Protein 8WAE (pdb70)

Radius of gyration: 24.34 Å; Cα contacts (8 Å, |Δi|>4): 599; chains: 2; bounding box: 28×46×75 Å

Structure (mmCIF, N/CA/C/O backbone):
data_8WAE
#
_entry.id   8WAE
#
_cell.length_a   25.079
_cell.length_b   49.421
_cell.length_c   160.895
_cell.angle_alpha   90.00
_cell.angle_beta   90.00
_cell.angle_gamma   90.00
#
_symmetry.space_group_name_H-M   'P 21 21 21'
#
loop_
_entity.id
_entity.type
_entity.pdbx_description
1 polymer Beta-agarase
2 water water
#
loop_
_atom_site.group_PDB
_atom_site.id
_atom_site.type_symbol
_atom_site.label_atom_id
_atom_site.label_alt_id
_atom_site.label_comp_id
_atom_site.label_asym_id
_atom_site.label_entity_id
_atom_site.label_seq_id
_atom_site.pdbx_PDB_ins_code
_atom_site.Cartn_x
_atom_site.Cartn_y
_atom_site.Cartn_z
_atom_site.occupancy
_atom_site.B_iso_or_equiv
_atom_site.auth_seq_id
_atom_site.auth_comp_id
_atom_site.auth_asym_id
_atom_site.auth_atom_id
_atom_site.pdbx_PDB_model_num
ATOM 1 N N . ALA A 1 3 ? 1.214 29.994 -15.613 1.00 30.55 3 ALA A N 1
ATOM 2 C CA . ALA A 1 3 ? 0.644 29.672 -14.312 1.00 37.63 3 ALA A CA 1
ATOM 3 C C . ALA A 1 3 ? 1.039 28.257 -13.891 1.00 28.03 3 ALA A C 1
ATOM 4 O O . ALA A 1 3 ? 0.835 27.873 -12.734 1.00 26.97 3 ALA A O 1
ATOM 6 N N . VAL A 1 4 ? 1.617 27.496 -14.826 1.00 28.02 4 VAL A N 1
ATOM 7 C CA . VAL A 1 4 ? 1.994 26.099 -14.607 1.00 21.78 4 VAL A CA 1
ATOM 8 C C . VAL A 1 4 ? 3.515 25.991 -14.640 1.00 13.03 4 VAL A C 1
ATOM 9 O O . VAL A 1 4 ? 4.160 26.490 -15.571 1.00 17.98 4 VAL A O 1
ATOM 13 N N . ILE A 1 5 ? 4.087 25.328 -13.637 1.00 14.46 5 ILE A N 1
ATOM 14 C CA . ILE A 1 5 ? 5.525 25.077 -13.582 1.00 17.38 5 ILE A CA 1
ATOM 15 C C . ILE A 1 5 ? 5.721 23.721 -12.906 1.00 20.94 5 ILE A C 1
ATOM 16 O O . ILE A 1 5 ? 5.010 23.388 -11.955 1.00 18.43 5 ILE A O 1
ATOM 21 N N . GLY A 1 6 ? 6.665 22.925 -13.403 1.00 16.98 6 GLY A N 1
ATOM 22 C CA . GLY A 1 6 ? 6.948 21.653 -12.758 1.00 13.67 6 GLY A CA 1
ATOM 23 C C . GLY A 1 6 ? 6.045 20.527 -13.232 1.00 14.04 6 GLY A C 1
ATOM 24 O O . GLY A 1 6 ? 5.294 20.648 -14.200 1.00 12.50 6 GLY A O 1
ATOM 25 N N . ASN A 1 7 ? 6.120 19.409 -12.513 1.00 9.84 7 ASN A N 1
ATOM 26 C CA . ASN A 1 7 ? 5.488 18.160 -12.916 1.00 6.38 7 ASN A CA 1
ATOM 27 C C . ASN A 1 7 ? 4.238 17.882 -12.093 1.00 14.67 7 ASN A C 1
ATOM 28 O O . ASN A 1 7 ? 4.125 18.283 -10.933 1.00 14.46 7 ASN A O 1
ATOM 33 N N . GLU A 1 8 ? 3.308 17.165 -12.706 1.00 8.36 8 GLU A N 1
ATOM 34 C CA . GLU A 1 8 ? 2.160 16.656 -11.988 1.00 7.87 8 GLU A CA 1
ATOM 35 C C . GLU A 1 8 ? 2.565 15.402 -11.215 1.00 5.40 8 GLU A C 1
ATOM 36 O O . GLU A 1 8 ? 3.573 14.754 -11.523 1.00 5.75 8 GLU A O 1
ATOM 42 N N . SER A 1 9 ? 1.772 15.057 -10.200 1.00 7.22 9 SER A N 1
ATOM 43 C CA . SER A 1 9 ? 2.203 13.997 -9.300 1.00 3.35 9 SER A CA 1
ATOM 44 C C . SER A 1 9 ? 1.012 13.422 -8.547 1.00 7.95 9 SER A C 1
ATOM 45 O O . SER A 1 9 ? -0.055 14.040 -8.469 1.00 5.72 9 SER A O 1
ATOM 48 N N . ILE A 1 10 ? 1.226 12.247 -7.956 1.00 4.74 10 ILE A N 1
ATOM 49 C CA . ILE A 1 10 ? 0.201 11.617 -7.120 1.00 5.38 10 ILE A CA 1
ATOM 50 C C . ILE A 1 10 ? 0.894 10.793 -6.042 1.00 7.62 10 ILE A C 1
ATOM 51 O O . ILE A 1 10 ? 1.927 10.162 -6.292 1.00 7.26 10 ILE A O 1
ATOM 56 N N . THR A 1 11 ? 0.316 10.802 -4.835 1.00 2.72 11 THR A N 1
ATOM 57 C CA . THR A 1 11 ? 0.875 10.100 -3.685 1.00 2.02 11 THR A CA 1
ATOM 58 C C . THR A 1 11 ? -0.233 9.383 -2.924 1.00 3.67 11 THR A C 1
ATOM 59 O O . THR A 1 11 ? -1.270 9.990 -2.634 1.00 2.63 11 THR A O 1
ATOM 63 N N . ILE A 1 12 ? -0.024 8.107 -2.596 1.00 5.72 12 ILE A N 1
ATOM 64 C CA . ILE A 1 12 ? -0.944 7.377 -1.722 1.00 6.00 12 ILE A CA 1
ATOM 65 C C . ILE A 1 12 ? -0.542 7.666 -0.279 1.00 4.71 12 ILE A C 1
ATOM 66 O O . ILE A 1 12 ? 0.534 7.253 0.171 1.00 7.43 12 ILE A O 1
ATOM 71 N N . ASN A 1 13 ? -1.409 8.367 0.454 1.00 4.34 13 ASN A N 1
ATOM 72 C CA . ASN A 1 13 ? -1.165 8.638 1.870 1.00 4.75 13 ASN A CA 1
ATOM 73 C C . ASN A 1 13 ? -1.763 7.578 2.783 1.00 7.84 13 ASN A C 1
ATOM 74 O O . ASN A 1 13 ? -1.235 7.338 3.878 1.00 7.83 13 ASN A O 1
ATOM 79 N N . SER A 1 14 ? -2.860 6.950 2.361 1.00 4.78 14 SER A N 1
ATOM 80 C CA . SER A 1 14 ? -3.531 5.934 3.162 1.00 2.95 14 S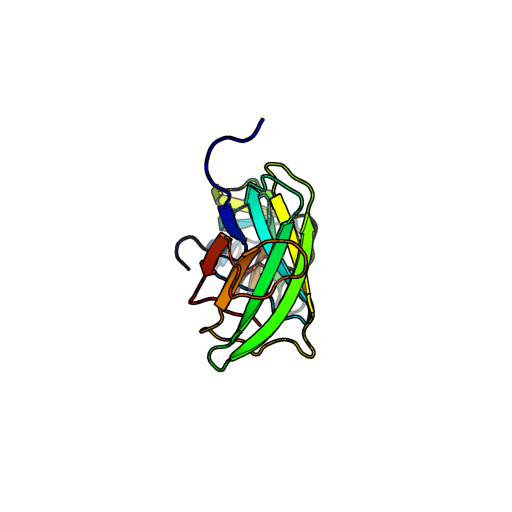ER A CA 1
ATOM 81 C C . SER A 1 14 ? -4.299 5.028 2.219 1.00 4.10 14 SER A C 1
ATOM 82 O O . SER A 1 14 ? -4.840 5.517 1.224 1.00 3.93 14 SER A O 1
ATOM 85 N N . PRO A 1 15 ? -4.360 3.723 2.474 1.00 3.92 15 PRO A N 1
ATOM 86 C CA . PRO A 1 15 ? -3.742 2.988 3.586 1.00 5.44 15 PRO A CA 1
ATOM 87 C C . PRO A 1 15 ? -2.271 2.744 3.373 1.00 7.74 15 PRO A C 1
ATOM 88 O O . PRO A 1 15 ? -1.801 2.588 2.250 1.00 12.24 15 PRO A O 1
ATOM 92 N N A SER A 1 16 ? -1.512 2.682 4.460 0.72 6.81 16 SER A N 1
ATOM 93 N N B SER A 1 16 ? -1.508 2.687 4.462 0.28 6.94 16 SER A N 1
ATOM 94 C CA A SER A 1 16 ? -0.099 2.348 4.366 0.72 7.07 16 SER A CA 1
ATOM 95 C CA B SER A 1 16 ? -0.093 2.349 4.388 0.28 7.21 16 SER A CA 1
ATOM 96 C C A SER A 1 16 ? 0.202 0.914 4.770 0.72 7.87 16 SER A C 1
ATOM 97 C C B SER A 1 16 ? 0.196 0.908 4.772 0.28 7.99 16 SER A C 1
ATOM 98 O O A SER A 1 16 ? 1.157 0.327 4.249 0.72 9.71 16 SER A O 1
ATOM 99 O O B SER A 1 16 ? 1.143 0.318 4.242 0.28 9.80 16 SER A O 1
ATOM 104 N N . THR A 1 17 ? -0.591 0.330 5.676 1.00 10.13 17 THR A N 1
ATOM 105 C CA . THR A 1 17 ? -0.278 -0.985 6.219 1.00 6.87 17 THR A CA 1
ATOM 106 C C . THR A 1 17 ? -1.484 -1.912 6.285 1.00 6.02 17 THR A C 1
ATOM 107 O O . THR A 1 17 ? -1.350 -3.096 5.959 1.00 9.30 17 THR A O 1
ATOM 111 N N . ASN A 1 18 ? -2.643 -1.408 6.726 1.00 8.93 18 ASN A N 1
ATOM 112 C CA . ASN A 1 18 ? -3.815 -2.236 6.991 1.00 9.23 18 ASN A CA 1
ATOM 113 C C . ASN A 1 18 ? -5.051 -1.657 6.313 1.00 17.72 18 ASN A C 1
ATOM 114 O O . ASN A 1 18 ? -5.165 -0.445 6.098 1.00 13.71 18 ASN A O 1
ATOM 119 N N . VAL A 1 19 ? -5.986 -2.547 5.995 1.00 11.67 19 VAL A N 1
ATOM 120 C CA . VAL A 1 19 ? -7.269 -2.211 5.390 1.00 11.36 19 VAL A CA 1
ATOM 121 C C . VAL A 1 19 ? -8.348 -2.930 6.192 1.00 10.67 19 VAL A C 1
ATOM 122 O O . VAL A 1 19 ? -8.231 -4.132 6.441 1.00 13.10 19 VAL A O 1
ATOM 126 N N . GLU A 1 20 ? -9.389 -2.207 6.601 1.00 10.32 20 GLU A N 1
ATOM 127 C CA . GLU A 1 20 ? -10.492 -2.868 7.293 1.00 12.91 20 GLU A CA 1
ATOM 128 C C . GLU A 1 20 ? -11.330 -3.661 6.299 1.00 11.62 20 GLU A C 1
ATOM 129 O O . GLU A 1 20 ? -11.583 -3.218 5.175 1.00 12.75 20 GLU A O 1
ATOM 135 N N A SER A 1 21 ? -11.748 -4.856 6.710 0.53 16.83 21 SER A N 1
ATOM 136 N N B SER A 1 21 ? -11.758 -4.853 6.712 0.47 16.81 21 SER A N 1
ATOM 137 C CA A SER A 1 21 ? -12.530 -5.699 5.818 0.53 13.81 21 SER A CA 1
ATOM 138 C CA B SER A 1 21 ? -12.518 -5.711 5.812 0.47 13.84 21 SER A CA 1
ATOM 139 C C A SER A 1 21 ? -13.921 -5.110 5.642 0.53 11.33 21 SER A C 1
ATOM 140 C C B SER A 1 21 ? -13.917 -5.136 5.630 0.47 11.36 21 SER A C 1
ATOM 141 O O A SER A 1 21 ? -14.679 -4.990 6.612 0.53 22.11 21 SER A O 1
ATOM 142 O O B SER A 1 21 ? -14.683 -5.035 6.595 0.47 22.02 21 SER A O 1
ATOM 147 N N A ASP A 1 22 ? -14.248 -4.740 4.408 0.53 15.40 22 ASP A N 1
ATOM 148 N N B ASP A 1 22 ? -14.242 -4.755 4.398 0.47 15.37 22 ASP A N 1
ATOM 149 C CA A ASP A 1 22 ? -15.552 -4.176 4.084 0.53 13.51 22 ASP A CA 1
ATOM 150 C CA B ASP A 1 22 ? -15.546 -4.186 4.079 0.47 13.58 22 ASP A CA 1
ATOM 151 C C A ASP A 1 22 ? -15.685 -4.135 2.570 0.53 12.30 22 ASP A C 1
ATOM 152 C C B ASP A 1 22 ? -15.684 -4.140 2.565 0.47 12.32 22 ASP A C 1
ATOM 153 O O A ASP A 1 22 ? -14.708 -4.318 1.841 0.53 13.37 22 ASP A O 1
ATOM 154 O O B ASP A 1 22 ? -14.710 -4.321 1.832 0.47 13.36 22 ASP A O 1
ATOM 163 N N . THR A 1 23 ? -16.915 -3.906 2.100 1.00 7.37 23 THR A N 1
ATOM 164 C CA . THR A 1 23 ? -17.153 -3.756 0.672 1.00 7.20 23 THR A CA 1
ATOM 165 C C . THR A 1 23 ? -16.769 -2.373 0.164 1.00 7.61 23 THR A C 1
ATOM 166 O O . THR A 1 23 ? -16.977 -2.096 -1.022 1.00 14.62 23 THR A O 1
ATOM 170 N N . LYS A 1 24 ? -16.275 -1.493 1.039 1.00 7.28 24 LYS A N 1
ATOM 171 C CA . LYS A 1 24 ? -15.779 -0.176 0.648 1.00 7.07 24 LYS A CA 1
ATOM 172 C C . LYS A 1 24 ? -14.372 -0.013 1.203 1.00 6.83 24 LYS A C 1
ATOM 173 O O . LYS A 1 24 ? -14.139 -0.264 2.392 1.00 8.83 24 LYS A O 1
ATOM 179 N N . VAL A 1 25 ? -13.434 0.378 0.338 1.00 5.36 25 VAL A N 1
ATOM 180 C CA . VAL A 1 25 ? -12.041 0.612 0.711 1.00 2.58 25 VAL A CA 1
ATOM 181 C C . VAL A 1 25 ? -11.697 2.052 0.344 1.00 2.53 25 VAL A C 1
ATOM 182 O O . VAL A 1 25 ? -11.749 2.419 -0.836 1.00 5.95 25 VAL A O 1
ATOM 186 N N . ASN A 1 26 ? -11.354 2.860 1.344 1.00 4.43 26 ASN A N 1
ATOM 187 C CA . ASN A 1 26 ? -11.025 4.258 1.103 1.00 1.47 26 ASN A CA 1
ATOM 188 C C . ASN A 1 26 ? -9.531 4.390 0.871 1.00 3.82 26 ASN A C 1
ATOM 189 O O . ASN A 1 26 ? -8.723 3.765 1.566 1.00 5.58 26 ASN A O 1
ATOM 194 N N . VAL A 1 27 ? -9.178 5.199 -0.121 1.00 4.48 27 VAL A N 1
ATOM 195 C CA . VAL A 1 27 ? -7.793 5.480 -0.469 1.00 5.86 27 VAL A CA 1
ATOM 196 C C . VAL A 1 27 ? -7.631 6.991 -0.479 1.00 5.68 27 VAL A C 1
ATOM 197 O O . VAL A 1 27 ? -8.322 7.688 -1.234 1.00 5.50 27 VAL A O 1
ATOM 201 N N . THR A 1 28 ? -6.706 7.498 0.328 1.00 3.51 28 THR A N 1
ATOM 202 C CA . THR A 1 28 ? -6.454 8.933 0.383 1.00 5.23 28 THR A CA 1
ATOM 203 C C . THR A 1 28 ? -5.265 9.280 -0.507 1.00 6.12 28 THR A C 1
ATOM 204 O O . THR A 1 28 ? -4.174 8.727 -0.334 1.00 5.25 28 THR A O 1
ATOM 208 N N . LEU A 1 29 ? -5.491 10.184 -1.462 1.00 3.66 29 LEU A N 1
ATOM 209 C CA . LEU A 1 29 ? -4.520 10.542 -2.492 1.00 7.23 29 LEU A CA 1
ATOM 210 C C . LEU A 1 29 ? -4.225 12.028 -2.403 1.00 5.50 29 LEU A C 1
ATOM 211 O O . LEU A 1 29 ? -5.151 12.838 -2.342 1.00 6.44 29 LEU A O 1
ATOM 216 N N . ALA A 1 30 ? -2.947 12.395 -2.451 1.00 1.69 30 ALA A N 1
ATOM 217 C CA . ALA A 1 30 ? -2.557 13.789 -2.603 1.00 2.52 30 ALA A CA 1
ATOM 218 C C . ALA A 1 30 ? -1.967 13.962 -3.992 1.00 6.41 30 ALA A C 1
ATOM 219 O O . ALA A 1 30 ? -1.271 13.079 -4.484 1.00 11.76 30 ALA A O 1
ATOM 221 N N . TYR A 1 31 ? -2.274 15.074 -4.648 1.00 4.14 31 TYR A N 1
ATOM 222 C CA . TYR A 1 31 ? -1.865 15.181 -6.034 1.00 2.92 31 TYR A CA 1
ATOM 223 C C . TYR A 1 31 ? -1.570 16.623 -6.385 1.00 3.26 31 TYR A C 1
ATOM 224 O O . TYR A 1 31 ? -2.013 17.554 -5.704 1.00 4.70 31 TYR A O 1
ATOM 233 N N . THR A 1 32 ? -0.839 16.773 -7.493 1.00 2.68 32 THR A N 1
ATOM 234 C CA . THR A 1 32 ? -0.644 18.048 -8.166 1.00 6.17 32 THR A CA 1
ATOM 235 C C . THR A 1 32 ? -1.195 17.884 -9.575 1.00 3.63 32 THR A C 1
ATOM 236 O O . THR A 1 32 ? -0.685 17.058 -10.343 1.00 5.09 32 THR A O 1
ATOM 240 N N . ALA A 1 33 ? -2.265 18.618 -9.891 1.00 5.09 33 ALA A N 1
ATOM 241 C CA . ALA A 1 33 ? -2.896 18.584 -11.206 1.00 7.52 33 ALA A CA 1
ATOM 242 C C . ALA A 1 33 ? -2.731 19.955 -11.836 1.00 7.49 33 ALA A C 1
ATOM 243 O O . ALA A 1 33 ? -3.072 20.959 -11.213 1.00 6.73 33 ALA A O 1
ATOM 245 N N . ASN A 1 34 ? -2.204 19.999 -13.060 1.00 4.97 34 ASN A N 1
ATOM 246 C CA . ASN A 1 34 ? -1.979 21.268 -13.750 1.00 5.83 34 ASN A CA 1
ATOM 247 C C . ASN A 1 34 ? -2.991 21.484 -14.866 1.00 8.51 34 ASN A C 1
ATOM 248 O O . ASN A 1 34 ? -2.742 22.207 -15.835 1.00 8.92 34 ASN A O 1
ATOM 253 N N . ALA A 1 35 ? -4.153 20.888 -14.682 1.00 5.08 35 ALA A N 1
ATOM 254 C CA . ALA A 1 35 ? -5.321 20.953 -15.540 1.00 9.05 35 ALA A CA 1
ATOM 255 C C . ALA A 1 35 ? -6.382 20.175 -14.785 1.00 13.23 35 ALA A C 1
ATOM 256 O O . ALA A 1 35 ? -6.125 19.627 -13.708 1.00 7.56 35 ALA A O 1
ATOM 258 N N . THR A 1 36 ? -7.571 20.114 -15.340 1.00 7.86 36 THR A N 1
ATOM 259 C CA . THR A 1 36 ? -8.500 19.129 -14.822 1.00 8.21 36 THR A CA 1
ATOM 260 C C . THR A 1 36 ? -8.002 17.751 -15.252 1.00 8.33 36 THR A C 1
ATOM 261 O O . THR A 1 36 ? -7.604 17.565 -16.404 1.00 11.50 36 THR A O 1
ATOM 265 N N . ARG A 1 37 ? -7.952 16.798 -14.312 1.00 5.81 37 ARG A N 1
ATOM 266 C CA . ARG A 1 37 ? -7.377 15.474 -14.548 1.00 3.96 37 ARG A CA 1
ATOM 267 C C . ARG A 1 37 ? -8.258 14.418 -13.901 1.00 5.27 37 ARG A C 1
ATOM 268 O O . ARG A 1 37 ? -9.147 14.728 -13.111 1.00 4.53 37 ARG A O 1
ATOM 276 N N . ASP A 1 38 ? -7.988 13.155 -14.233 1.00 5.60 38 ASP A N 1
ATOM 277 C CA . ASP A 1 38 ? -8.552 12.030 -13.495 1.00 7.25 38 ASP A CA 1
ATOM 278 C C . ASP A 1 38 ? -7.520 11.472 -12.528 1.00 6.45 38 ASP A C 1
ATOM 279 O O . ASP A 1 38 ? -6.356 11.289 -12.884 1.00 5.89 38 ASP A O 1
ATOM 284 N N . ILE A 1 39 ? -7.954 11.169 -11.313 1.00 6.18 39 ILE A N 1
ATOM 285 C CA . ILE A 1 39 ? -7.142 10.391 -10.384 1.00 6.02 39 ILE A CA 1
ATOM 286 C C . ILE A 1 39 ? -7.848 9.063 -10.171 1.00 6.12 39 ILE A C 1
ATOM 287 O O . ILE A 1 39 ? -9.078 9.006 -10.123 1.00 5.59 39 ILE A O 1
ATOM 292 N N . VAL A 1 40 ? -7.072 7.987 -10.112 1.00 3.73 40 VAL A N 1
ATOM 293 C CA . VAL A 1 40 ? -7.601 6.630 -10.063 1.00 7.68 40 VAL A CA 1
ATOM 294 C C . VAL A 1 40 ? -6.949 5.920 -8.888 1.00 6.58 40 VAL A C 1
ATOM 295 O O . VAL A 1 40 ? -5.724 5.987 -8.727 1.00 7.04 40 VAL A O 1
ATOM 299 N N . ALA A 1 41 ? -7.755 5.238 -8.075 1.00 4.25 41 ALA A N 1
ATOM 300 C CA . ALA A 1 41 ? -7.261 4.345 -7.030 1.00 5.65 41 ALA A CA 1
ATOM 301 C C . ALA A 1 41 ? -7.786 2.943 -7.317 1.00 6.26 41 ALA A C 1
ATOM 302 O O . ALA A 1 41 ? -8.972 2.774 -7.598 1.00 8.33 41 ALA A O 1
ATOM 304 N N . GLU A 1 42 ? -6.904 1.947 -7.281 1.00 5.63 42 GLU A N 1
ATOM 305 C CA . GLU A 1 42 ? -7.287 0.560 -7.501 1.00 5.69 42 GLU A CA 1
ATOM 306 C C . GLU A 1 42 ? -6.931 -0.257 -6.272 1.00 3.22 42 GLU A C 1
ATOM 307 O O . GLU A 1 42 ? -5.973 0.054 -5.560 1.00 5.33 42 GLU A O 1
ATOM 313 N N . PHE A 1 43 ? -7.694 -1.318 -6.044 1.00 5.34 43 PHE A N 1
ATOM 314 C CA . PHE A 1 43 ? -7.449 -2.246 -4.948 1.00 6.40 43 PHE A CA 1
ATOM 315 C C . PHE A 1 43 ? -7.284 -3.635 -5.541 1.00 7.68 43 PHE A C 1
ATOM 316 O O . PHE A 1 43 ? -8.149 -4.094 -6.297 1.00 7.67 43 PHE A O 1
ATOM 324 N N . TRP A 1 44 ? -6.154 -4.277 -5.226 1.00 5.89 44 TRP A N 1
ATOM 325 C CA . TRP A 1 44 ? -5.788 -5.588 -5.759 1.00 5.27 44 TRP A CA 1
ATOM 326 C C . TRP A 1 44 ? -5.558 -6.575 -4.622 1.00 8.75 44 TRP A C 1
ATOM 327 O O . TRP A 1 44 ? -5.051 -6.211 -3.557 1.00 6.42 44 TRP A O 1
ATOM 338 N N . SER A 1 45 ? -5.884 -7.845 -4.866 1.00 13.69 45 SER A N 1
ATOM 339 C CA . SER A 1 45 ? -5.436 -8.902 -3.975 1.00 7.79 45 SER A CA 1
ATOM 340 C C . SER A 1 45 ? -4.166 -9.526 -4.552 1.00 6.17 45 SER A C 1
ATOM 341 O O . SER A 1 45 ? -3.680 -9.142 -5.618 1.00 11.85 45 SER A O 1
ATOM 344 N N . SER A 1 46 ? -3.645 -10.542 -3.859 1.00 6.79 46 SER A N 1
ATOM 345 C CA . S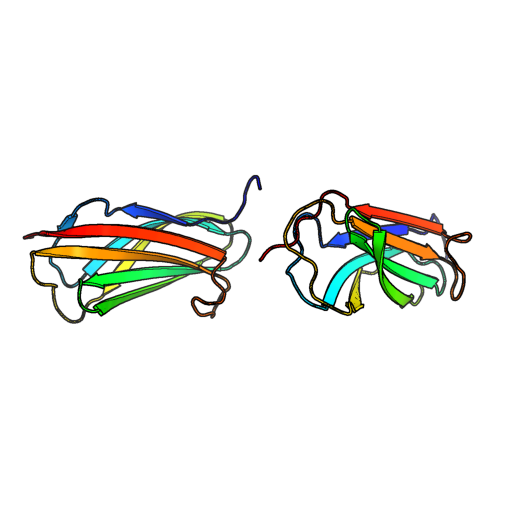ER A 1 46 ? -2.470 -11.233 -4.377 1.00 10.91 46 SER A CA 1
ATOM 346 C C . SER A 1 46 ? -2.755 -11.926 -5.701 1.00 14.73 46 SER A C 1
ATOM 347 O O . SER A 1 46 ? -1.816 -12.314 -6.405 1.00 24.26 46 SER A O 1
ATOM 350 N N . THR A 1 47 ? -4.025 -12.114 -6.040 1.00 11.18 47 THR A N 1
ATOM 351 C CA . THR A 1 47 ? -4.416 -12.831 -7.239 1.00 12.53 47 THR A CA 1
ATOM 352 C C . THR A 1 47 ? -4.966 -11.942 -8.346 1.00 18.49 47 THR A C 1
ATOM 353 O O . THR A 1 47 ? -5.180 -12.436 -9.455 1.00 25.86 47 THR A O 1
ATOM 357 N N . GLY A 1 48 ? -5.193 -10.666 -8.100 1.00 15.02 48 GLY A N 1
ATOM 358 C CA . GLY A 1 48 ? -5.522 -9.771 -9.191 1.00 10.16 48 GLY A CA 1
ATOM 359 C C . GLY A 1 48 ? -6.395 -8.614 -8.744 1.00 7.32 48 GLY A C 1
ATOM 360 O O . GLY A 1 48 ? -6.681 -8.422 -7.567 1.00 9.14 48 GLY A O 1
ATOM 361 N N . TRP A 1 49 ? -6.784 -7.827 -9.739 1.00 9.85 49 TRP A N 1
ATOM 362 C CA . TRP A 1 49 ? -7.551 -6.609 -9.519 1.00 14.88 49 TRP A CA 1
ATOM 363 C C . TRP A 1 49 ? -8.893 -6.943 -8.887 1.00 12.73 49 TRP A C 1
ATOM 364 O O . TRP A 1 49 ? -9.555 -7.911 -9.277 1.00 14.23 49 TRP A O 1
ATOM 375 N N . LEU A 1 50 ? -9.292 -6.143 -7.899 1.00 5.98 50 LEU A N 1
ATOM 376 C CA . LEU A 1 50 ? -10.585 -6.292 -7.243 1.00 6.38 50 LEU A CA 1
ATOM 377 C C . LEU A 1 50 ? -11.548 -5.158 -7.564 1.00 13.60 50 LEU A C 1
ATOM 378 O O . LEU A 1 50 ? -12.748 -5.401 -7.700 1.00 12.90 50 LEU A O 1
ATOM 383 N N . GLY A 1 51 ? -11.062 -3.927 -7.699 1.00 9.78 51 GLY A N 1
ATOM 384 C CA . GLY A 1 51 ? -11.961 -2.800 -7.931 1.00 7.33 51 GLY A CA 1
ATOM 385 C C . GLY A 1 51 ? -11.166 -1.519 -8.038 1.00 7.48 51 GLY A C 1
ATOM 386 O O . GLY A 1 51 ? -9.980 -1.471 -7.704 1.00 8.93 51 GLY A O 1
ATOM 387 N N . GLN A 1 52 ? -11.842 -0.467 -8.506 1.00 7.35 52 GLN A N 1
ATOM 388 C CA . GLN A 1 52 ? -11.189 0.835 -8.574 1.00 8.45 52 GLN A CA 1
ATOM 389 C C . GLN A 1 52 ? -12.242 1.932 -8.546 1.00 10.66 52 GLN A C 1
ATOM 390 O O . GLN A 1 52 ? -13.433 1.691 -8.758 1.00 9.58 52 GLN A O 1
ATOM 396 N N . ALA A 1 53 ? -11.772 3.146 -8.282 1.00 5.43 53 ALA A N 1
ATOM 397 C CA . ALA A 1 53 ? -12.589 4.348 -8.293 1.00 3.49 53 ALA A CA 1
ATOM 398 C C . ALA A 1 53 ? -11.846 5.421 -9.072 1.00 7.51 53 ALA A C 1
ATOM 399 O O . ALA A 1 53 ? -10.612 5.468 -9.073 1.00 8.49 53 ALA A O 1
ATOM 401 N N . VAL A 1 54 ? -12.601 6.299 -9.721 1.00 8.05 54 VAL A N 1
ATOM 402 C CA . VAL A 1 54 ? -12.034 7.394 -10.500 1.00 6.53 54 VAL A CA 1
ATOM 403 C C . VAL A 1 54 ? -12.715 8.680 -10.067 1.00 8.77 54 VAL A C 1
ATOM 404 O O . VAL A 1 54 ? -13.917 8.694 -9.770 1.00 9.72 54 VAL A O 1
ATOM 408 N N . LYS A 1 55 ? -11.943 9.755 -9.992 1.00 5.56 55 LYS A N 1
ATOM 409 C CA . LYS A 1 55 ? -12.503 11.063 -9.675 1.00 4.94 55 LYS A CA 1
ATOM 410 C C . LYS A 1 55 ? -11.876 12.091 -10.599 1.00 14.42 55 LYS A C 1
ATOM 411 O O . LYS A 1 55 ? -10.648 12.175 -10.700 1.00 11.67 55 LYS A O 1
ATOM 417 N N . THR A 1 56 ? -12.714 12.864 -11.279 1.00 7.82 56 THR A N 1
ATOM 418 C CA . THR A 1 56 ? -12.214 14.005 -12.036 1.00 6.62 56 THR A CA 1
ATOM 419 C C . THR A 1 56 ? -11.980 15.176 -11.086 1.00 14.86 56 THR A C 1
ATOM 420 O O . THR A 1 56 ? -12.898 15.598 -10.370 1.00 16.18 56 THR A O 1
ATOM 424 N N . VAL A 1 57 ? -10.755 15.709 -11.080 1.00 7.80 57 VAL A N 1
ATOM 425 C CA . VAL A 1 57 ? -10.359 16.731 -10.120 1.00 9.09 57 VAL A CA 1
ATOM 426 C C . VAL A 1 57 ? -9.985 18.003 -10.867 1.00 11.31 57 VAL A C 1
ATOM 427 O O . VAL A 1 57 ? -9.443 17.959 -11.977 1.00 10.80 57 VAL A O 1
ATOM 431 N N . SER A 1 58 ? -10.283 19.143 -10.251 1.00 10.04 58 SER A N 1
ATOM 432 C CA . SER A 1 58 ? -9.882 20.415 -10.824 1.00 13.49 58 SER A CA 1
ATOM 433 C C . SER A 1 58 ? -8.394 20.634 -10.603 1.00 12.35 58 SER A C 1
ATOM 434 O O . SER A 1 58 ? -7.776 20.025 -9.726 1.00 13.00 58 SER A O 1
ATOM 437 N N . ALA A 1 59 ? -7.819 21.529 -11.408 1.00 10.60 59 ALA A N 1
ATOM 438 C CA . ALA A 1 59 ? -6.408 21.859 -11.261 1.00 7.40 59 ALA A CA 1
ATOM 439 C C . ALA A 1 59 ? -6.117 22.360 -9.855 1.00 11.36 59 ALA A C 1
ATOM 440 O O . ALA A 1 59 ? -6.922 23.076 -9.248 1.00 12.71 59 ALA A O 1
ATOM 442 N N . GLY A 1 60 ? -4.973 21.955 -9.331 1.00 9.05 60 GLY A N 1
ATOM 443 C CA . GLY A 1 60 ? -4.500 22.459 -8.063 1.00 7.52 60 GLY A CA 1
ATOM 444 C C . GLY A 1 60 ? -3.701 21.402 -7.326 1.00 11.15 60 GLY A C 1
ATOM 445 O O . GLY A 1 60 ? -3.415 20.334 -7.855 1.00 10.61 60 GLY A O 1
ATOM 446 N N A ASN A 1 61 ? -3.352 21.741 -6.087 1.00 7.25 61 ASN A N 1
ATOM 447 N N B ASN A 1 61 ? -3.342 21.745 -6.092 0.00 7.68 61 ASN A N 1
ATOM 448 C CA A ASN A 1 61 ? -2.605 20.896 -5.157 1.00 7.51 61 ASN A CA 1
ATOM 449 C CA B ASN A 1 61 ? -2.627 20.866 -5.177 0.00 7.91 61 ASN A CA 1
ATOM 450 C C A ASN A 1 61 ? -3.541 20.564 -4.001 1.00 8.80 61 ASN A C 1
ATOM 451 C C B ASN A 1 61 ? -3.557 20.559 -4.013 0.00 8.92 61 ASN A C 1
ATOM 452 O O A ASN A 1 61 ? -3.985 21.474 -3.300 1.00 11.48 61 ASN A O 1
ATOM 453 O O B ASN A 1 61 ? -4.006 21.478 -3.321 0.00 11.10 61 ASN A O 1
ATOM 462 N N . ARG A 1 62 ? -3.845 19.279 -3.793 1.00 6.55 62 ARG A N 1
ATOM 463 C CA . ARG A 1 62 ? -4.891 18.913 -2.839 1.00 1.35 62 ARG A CA 1
ATOM 464 C C . ARG A 1 62 ? -4.707 17.484 -2.345 1.00 3.55 62 ARG A C 1
ATOM 465 O O . ARG A 1 62 ? -3.933 16.707 -2.899 1.00 4.15 62 ARG A O 1
ATOM 473 N N . THR A 1 63 ? -5.503 17.138 -1.333 1.00 5.05 63 THR A N 1
ATOM 474 C CA . THR A 1 63 ? -5.672 15.767 -0.856 1.00 3.47 63 THR A CA 1
ATOM 475 C C . THR A 1 63 ? -7.144 15.392 -0.942 1.00 6.03 63 THR A C 1
ATOM 476 O O . THR A 1 63 ? -8.006 16.153 -0.502 1.00 6.52 63 THR A O 1
ATOM 480 N N . GLU A 1 64 ? -7.432 14.244 -1.547 1.00 5.77 64 GLU A N 1
ATOM 481 C CA . GLU A 1 64 ? -8.801 13.755 -1.694 1.00 8.69 64 GLU A CA 1
ATOM 482 C C . GLU A 1 64 ? -8.839 12.275 -1.351 1.00 7.59 64 GLU A C 1
ATOM 483 O O . GLU A 1 64 ? -7.821 11.589 -1.404 1.00 6.22 64 GLU A O 1
ATOM 489 N N . THR A 1 65 ? -10.028 11.779 -1.006 1.00 3.96 65 THR A N 1
ATOM 490 C CA . THR A 1 65 ? -10.194 10.374 -0.646 1.00 2.32 65 THR A CA 1
ATOM 491 C C . THR A 1 65 ? -11.232 9.746 -1.559 1.00 8.65 65 THR A C 1
ATOM 492 O O . THR A 1 65 ? -12.324 10.295 -1.724 1.00 6.79 65 THR A O 1
ATOM 496 N N . LEU A 1 66 ? -10.868 8.618 -2.176 1.00 5.71 66 LEU A N 1
ATOM 497 C CA . LEU A 1 66 ? -11.751 7.875 -3.068 1.00 3.35 66 LEU A CA 1
ATOM 498 C C . LEU A 1 66 ? -12.236 6.605 -2.390 1.00 3.18 66 LEU A C 1
ATOM 499 O O . LEU A 1 66 ? -11.474 5.928 -1.699 1.00 4.51 66 LEU A O 1
ATOM 504 N N . THR A 1 67 ? -13.509 6.290 -2.592 1.00 5.62 67 THR A N 1
ATOM 505 C CA . THR A 1 67 ? -14.109 5.086 -2.035 1.00 3.81 67 THR A CA 1
ATOM 506 C C . THR A 1 67 ? -14.226 4.061 -3.155 1.00 8.29 67 THR A C 1
ATOM 507 O O . THR A 1 67 ? -14.920 4.305 -4.154 1.00 7.26 67 THR A O 1
ATOM 511 N N . ILE A 1 68 ? -13.519 2.936 -2.999 1.00 5.52 68 ILE A N 1
ATOM 512 C CA . ILE A 1 68 ? -13.569 1.823 -3.944 1.00 4.46 68 ILE A CA 1
ATOM 513 C C . ILE A 1 68 ? -14.635 0.844 -3.487 1.00 7.11 68 ILE A C 1
ATOM 514 O O . ILE A 1 68 ? -14.596 0.366 -2.350 1.00 6.69 68 ILE A O 1
ATOM 519 N N . ASN A 1 69 ? -15.559 0.514 -4.385 1.00 8.35 69 ASN A N 1
ATOM 520 C CA . ASN A 1 69 ? -16.661 -0.387 -4.079 1.00 6.37 69 ASN A CA 1
ATOM 521 C C . ASN A 1 69 ? -16.352 -1.794 -4.569 1.00 9.00 69 ASN A C 1
ATOM 522 O O . ASN A 1 69 ? -15.991 -1.988 -5.735 1.00 14.26 69 ASN A O 1
ATOM 527 N N . LEU A 1 70 ? -16.496 -2.764 -3.672 1.00 9.74 70 LEU A N 1
ATOM 528 C CA . LEU A 1 70 ? -16.260 -4.170 -3.968 1.00 11.77 70 LEU A CA 1
ATOM 529 C C . LEU A 1 70 ? -17.548 -4.971 -3.821 1.00 13.18 70 LEU A C 1
ATOM 530 O O . LEU A 1 70 ? -18.439 -4.610 -3.050 1.00 11.16 70 LEU A O 1
ATOM 535 N N . ASN A 1 71 ? -17.627 -6.088 -4.549 1.00 13.06 71 ASN A N 1
ATOM 536 C CA . ASN A 1 71 ? -18.798 -6.954 -4.434 1.00 21.76 71 ASN A CA 1
ATOM 537 C C . ASN A 1 71 ? -18.894 -7.588 -3.053 1.00 22.04 71 ASN A C 1
ATOM 538 O O . ASN A 1 71 ? -19.998 -7.786 -2.532 1.00 16.93 71 ASN A O 1
ATOM 543 N N . ASN A 1 72 ? -17.752 -7.944 -2.466 1.00 14.92 72 ASN A N 1
ATOM 544 C CA . ASN A 1 72 ? -17.683 -8.567 -1.152 1.00 15.74 72 ASN A CA 1
ATOM 545 C C . ASN A 1 72 ? -16.457 -8.074 -0.410 1.00 13.23 72 ASN A C 1
ATOM 546 O O . ASN A 1 72 ? -15.463 -7.663 -1.010 1.00 17.54 72 ASN A O 1
ATOM 551 N N . ALA A 1 73 ? -16.532 -8.158 0.908 1.00 9.86 73 ALA A N 1
ATOM 552 C CA . ALA A 1 73 ? -15.376 -7.850 1.734 1.00 11.59 73 ALA A CA 1
ATOM 553 C C . ALA A 1 73 ? -14.238 -8.813 1.409 1.00 15.30 73 ALA A C 1
ATOM 554 O O . ALA A 1 73 ? -14.471 -10.016 1.236 1.00 15.47 73 ALA A O 1
ATOM 556 N N . PRO A 1 74 ? -13.009 -8.320 1.288 1.00 14.56 74 PRO A N 1
ATOM 557 C CA . PRO A 1 74 ? -11.878 -9.209 1.000 1.00 12.30 74 PRO A CA 1
ATOM 558 C C . PRO A 1 74 ? -11.524 -10.077 2.194 1.00 9.28 74 PRO A C 1
ATOM 559 O O . PRO A 1 74 ? -11.649 -9.669 3.352 1.00 13.92 74 PRO A O 1
ATOM 563 N N . ALA A 1 75 ? -11.016 -11.271 1.894 1.00 11.69 75 ALA A N 1
ATOM 564 C CA . ALA A 1 75 ? -10.607 -12.188 2.948 1.00 17.44 75 ALA A CA 1
ATOM 565 C C . ALA A 1 75 ? -9.412 -11.633 3.714 1.00 12.10 75 ALA A C 1
ATOM 566 O O . ALA A 1 75 ? -8.540 -10.963 3.155 1.00 9.99 75 ALA A O 1
ATOM 568 N N . THR A 1 76 ? -9.381 -11.917 5.011 1.00 10.37 76 THR A N 1
ATOM 569 C CA . THR A 1 76 ? -8.284 -11.432 5.837 1.00 12.14 76 THR A CA 1
ATOM 570 C C . THR A 1 76 ? -6.976 -12.064 5.385 1.00 17.62 76 THR A C 1
ATOM 571 O O . THR A 1 76 ? -6.947 -13.216 4.939 1.00 15.27 76 THR A O 1
ATOM 575 N N . GLY A 1 77 ? -5.890 -11.307 5.496 1.00 15.12 77 GLY A N 1
ATOM 576 C CA . GLY A 1 77 ? -4.578 -11.778 5.115 1.00 17.84 77 GLY A CA 1
ATOM 577 C C . GLY A 1 77 ? -3.785 -10.669 4.467 1.00 16.57 77 GLY A C 1
ATOM 578 O O . GLY A 1 77 ? -4.205 -9.514 4.430 1.00 10.90 77 GLY A O 1
ATOM 579 N N A SER A 1 78 ? -2.613 -11.024 3.946 0.55 15.55 78 SER A N 1
ATOM 580 N N B SER A 1 78 ? -2.634 -11.037 3.923 0.45 15.50 78 SER A N 1
ATOM 581 C CA A SER A 1 78 ? -1.697 -10.063 3.350 0.55 13.11 78 SER A CA 1
ATOM 582 C CA B SER A 1 78 ? -1.694 -10.093 3.345 0.45 13.14 78 SER A CA 1
ATOM 583 C C A SER A 1 78 ? -1.742 -10.162 1.830 0.55 11.04 78 SER A C 1
ATOM 584 C C B SER A 1 78 ? -1.749 -10.158 1.823 0.45 11.05 78 SER A C 1
ATOM 585 O O A SER A 1 78 ? -2.617 -10.816 1.250 0.55 15.14 78 SER A O 1
ATOM 586 O O B SER A 1 78 ? -2.636 -10.789 1.235 0.45 15.16 78 SER A O 1
ATOM 591 N N . GLY A 1 79 ? -0.790 -9.495 1.182 1.00 11.08 79 GLY A N 1
ATOM 592 C CA . GLY A 1 79 ? -0.670 -9.543 -0.255 1.00 13.50 79 GLY A CA 1
ATOM 593 C C . GLY A 1 79 ? -1.538 -8.560 -0.999 1.00 7.60 79 GLY A C 1
ATOM 594 O O . GLY A 1 79 ? -1.583 -8.614 -2.231 1.00 8.69 79 GLY A O 1
ATOM 595 N N . TYR A 1 80 ? -2.230 -7.671 -0.296 1.00 8.31 80 TYR A N 1
ATOM 596 C CA . TYR A 1 80 ? -3.103 -6.727 -0.974 1.00 7.17 80 TYR A CA 1
ATOM 597 C C . TYR A 1 80 ? -2.304 -5.513 -1.428 1.00 8.58 80 TYR A C 1
ATOM 598 O O . TYR A 1 80 ? -1.252 -5.190 -0.872 1.00 7.99 80 TYR A O 1
ATOM 607 N N . VAL A 1 81 ? -2.804 -4.853 -2.471 1.00 7.37 81 VAL A N 1
ATOM 608 C CA . VAL A 1 81 ? -2.077 -3.775 -3.132 1.00 6.52 81 VAL A CA 1
ATOM 609 C C . VAL A 1 81 ? -3.054 -2.654 -3.447 1.00 6.96 81 VAL A C 1
ATOM 610 O O . VAL A 1 81 ? -4.162 -2.907 -3.929 1.00 6.88 81 VAL A O 1
ATOM 614 N N . VAL A 1 82 ? -2.643 -1.409 -3.190 1.00 8.74 82 VAL A N 1
ATOM 615 C CA . VAL A 1 82 ? -3.352 -0.238 -3.699 1.00 5.43 82 VAL A CA 1
ATOM 616 C C . VAL A 1 82 ? -2.471 0.398 -4.760 1.00 6.07 82 VAL A C 1
ATOM 617 O O . VAL A 1 82 ? -1.268 0.585 -4.544 1.00 5.56 82 VAL A O 1
ATOM 621 N N . LYS A 1 83 ? -3.057 0.696 -5.912 1.00 6.92 83 LYS A N 1
ATOM 622 C CA . LYS A 1 83 ? -2.367 1.407 -6.975 1.00 4.25 83 LYS A CA 1
ATOM 623 C C . LYS A 1 83 ? -3.093 2.716 -7.256 1.00 8.36 83 LYS A C 1
ATOM 624 O O . LYS A 1 83 ? -4.321 2.798 -7.140 1.00 11.68 83 LYS A O 1
ATOM 630 N N . ALA A 1 84 ? -2.333 3.744 -7.630 1.00 4.57 84 ALA A N 1
ATOM 631 C CA . ALA A 1 84 ? -2.934 5.030 -7.955 1.00 2.37 84 ALA A CA 1
ATOM 632 C C . ALA A 1 84 ? -2.261 5.627 -9.174 1.00 3.80 84 ALA A C 1
ATOM 633 O O . ALA A 1 84 ? -1.088 5.368 -9.445 1.00 6.45 84 ALA A O 1
ATOM 635 N N . SER A 1 85 ? -3.012 6.452 -9.895 1.00 5.82 85 SER A N 1
ATOM 636 C CA . SER A 1 85 ? -2.442 7.147 -11.039 1.00 8.27 85 SER A CA 1
ATOM 637 C C . SER A 1 85 ? -3.188 8.454 -11.240 1.00 9.27 85 SER A C 1
ATOM 638 O O . SER A 1 85 ? -4.322 8.625 -10.784 1.00 7.01 85 SER A O 1
ATOM 641 N N . ILE A 1 86 ? -2.529 9.392 -11.915 1.00 4.82 86 ILE A N 1
ATOM 642 C CA . ILE A 1 86 ? -3.182 10.610 -12.380 1.00 4.74 86 ILE A CA 1
ATOM 643 C C . ILE A 1 86 ? -2.959 10.683 -13.882 1.00 7.03 86 ILE A C 1
ATOM 644 O O . ILE A 1 86 ? -1.886 10.318 -14.376 1.00 5.83 86 ILE A O 1
ATOM 649 N N . ARG A 1 87 ? -3.991 11.081 -14.615 1.00 4.77 87 ARG A N 1
ATOM 650 C CA . ARG A 1 87 ? -3.965 10.933 -16.062 1.00 5.66 87 ARG A CA 1
ATOM 651 C C . ARG A 1 87 ? -4.936 11.939 -16.668 1.00 5.58 87 ARG A C 1
ATOM 652 O O . ARG A 1 87 ? -5.753 12.527 -15.947 1.00 6.21 87 ARG A O 1
ATOM 660 N N . PRO A 1 88 ? -4.836 12.214 -17.971 1.00 4.99 88 PRO A N 1
ATOM 661 C CA . PRO A 1 88 ? -5.793 13.154 -18.569 1.00 6.43 88 PRO A CA 1
ATOM 662 C C . PRO A 1 88 ? -7.195 12.574 -18.473 1.00 8.37 88 PRO A C 1
ATOM 663 O O . PRO A 1 88 ? -7.381 11.357 -18.495 1.00 8.54 88 PRO A O 1
ATOM 667 N N A VAL A 1 89 ? -8.182 13.471 -18.359 0.51 5.68 89 VAL A N 1
ATOM 668 N N B VAL A 1 89 ? -8.182 13.467 -18.363 0.49 5.69 89 VAL A N 1
ATOM 669 C CA A VAL A 1 89 ? -9.560 13.056 -18.123 0.51 6.40 89 VAL A CA 1
ATOM 670 C CA B VAL A 1 89 ? -9.548 13.041 -18.090 0.49 6.43 89 VAL A CA 1
ATOM 671 C C A VAL A 1 89 ? -10.019 12.075 -19.190 0.51 11.39 89 VAL A C 1
ATOM 672 C C B VAL A 1 89 ? -10.042 12.094 -19.176 0.49 11.35 89 VAL A C 1
ATOM 673 O O A VAL A 1 89 ? -9.798 12.276 -20.391 0.51 11.15 89 VAL A O 1
ATOM 674 O O B VAL A 1 89 ? -9.854 12.331 -20.377 0.49 11.04 89 VAL A O 1
ATOM 681 N N . GLY A 1 90 ? -10.667 10.999 -18.746 1.00 7.92 90 GLY A N 1
ATOM 682 C CA . GLY A 1 90 ? -11.271 10.035 -19.645 1.00 12.37 90 GLY A CA 1
ATOM 683 C C . GLY A 1 90 ? -10.344 9.017 -20.282 1.00 13.91 90 GLY A C 1
ATOM 684 O O . GLY A 1 90 ? -10.837 8.132 -20.992 1.00 13.87 90 GLY A O 1
ATOM 685 N N . THR A 1 91 ? -9.030 9.099 -20.057 1.00 11.35 91 THR A N 1
ATOM 686 C CA . THR A 1 91 ? -8.075 8.217 -20.718 1.00 5.25 91 THR A CA 1
ATOM 687 C C . THR A 1 91 ? -7.850 6.949 -19.896 1.00 8.35 91 THR A C 1
ATOM 688 O O . THR A 1 91 ? -8.298 6.828 -18.751 1.00 13.31 91 THR A O 1
ATOM 692 N N . ASN A 1 92 ? -7.156 5.989 -20.497 1.00 8.16 92 ASN A N 1
ATOM 693 C CA . ASN A 1 92 ? -6.838 4.757 -19.795 1.00 12.27 92 ASN A CA 1
ATOM 694 C C . ASN A 1 92 ? -5.385 4.810 -19.325 1.00 13.27 92 ASN A C 1
ATOM 695 O O . ASN A 1 92 ? -4.720 5.846 -19.401 1.00 9.23 92 ASN A O 1
ATOM 700 N N . TRP A 1 93 ? -4.888 3.678 -18.827 1.00 13.19 93 TRP A N 1
ATOM 701 C CA . TRP A 1 93 ? -3.617 3.655 -18.117 1.00 14.08 93 TRP A CA 1
ATOM 702 C C . TRP A 1 93 ? -2.435 4.010 -19.004 1.00 15.08 93 TRP A C 1
ATOM 703 O O . TRP A 1 93 ? -1.396 4.429 -18.481 1.00 9.68 93 TRP A O 1
ATOM 714 N N . THR A 1 94 ? -2.560 3.863 -20.329 1.00 9.67 94 THR A N 1
ATOM 715 C CA . THR A 1 94 ? -1.432 4.174 -21.203 1.00 10.46 94 THR A CA 1
ATOM 716 C C . THR A 1 94 ? -1.115 5.666 -21.250 1.00 13.70 94 THR A C 1
ATOM 717 O O . THR A 1 94 ? -0.067 6.033 -21.788 1.00 11.22 94 THR A O 1
ATOM 721 N N . SER A 1 95 ? -1.994 6.527 -20.721 1.00 9.48 95 SER A N 1
ATOM 722 C CA . SER A 1 95 ? -1.747 7.964 -20.631 1.00 9.81 95 SER A CA 1
ATOM 723 C C . SER A 1 95 ? -1.345 8.418 -19.228 1.00 9.16 95 SER A C 1
ATOM 724 O O . SER A 1 95 ? -1.306 9.624 -18.973 1.00 5.96 95 SER A O 1
ATOM 727 N N . ASN A 1 96 ? -1.059 7.494 -18.314 1.00 8.92 96 ASN A N 1
ATOM 728 C CA . ASN A 1 96 ? -0.691 7.896 -16.957 1.00 6.86 96 ASN A CA 1
ATOM 729 C C . ASN A 1 96 ? 0.404 8.957 -16.958 1.00 10.03 96 ASN A C 1
ATOM 730 O O . ASN A 1 96 ? 1.403 8.844 -17.679 1.00 11.05 96 ASN A O 1
ATOM 735 N N . ILE A 1 97 ? 0.205 9.993 -16.147 1.00 4.78 97 ILE A N 1
ATOM 736 C CA . ILE A 1 97 ? 1.187 11.061 -15.984 1.00 4.49 97 ILE A CA 1
ATOM 737 C C . ILE A 1 97 ? 2.106 10.768 -14.815 1.00 9.71 97 ILE A C 1
ATOM 738 O O . ILE A 1 97 ? 3.302 11.074 -14.852 1.00 10.58 97 ILE A O 1
ATOM 743 N N . ALA A 1 98 ? 1.539 10.185 -13.765 1.00 4.50 98 ALA A N 1
ATOM 744 C CA . ALA A 1 98 ? 2.293 9.772 -12.590 1.00 2.80 98 ALA A CA 1
ATOM 745 C C . ALA A 1 98 ? 1.516 8.649 -11.921 1.00 6.00 98 ALA A C 1
ATOM 746 O O . ALA A 1 98 ? 0.311 8.493 -12.141 1.00 8.29 98 ALA A O 1
ATOM 748 N N . THR A 1 99 ? 2.224 7.854 -11.115 1.00 4.16 99 THR A N 1
ATOM 749 C CA . THR A 1 99 ? 1.636 6.722 -10.414 1.00 3.85 99 THR A CA 1
ATOM 750 C C . THR A 1 99 ? 2.239 6.608 -9.024 1.00 5.51 99 THR A C 1
ATOM 751 O O . THR A 1 99 ? 3.296 7.182 -8.731 1.00 8.27 99 THR A O 1
ATOM 755 N N . ASP A 1 100 ? 1.560 5.827 -8.182 1.00 5.49 100 ASP A N 1
ATOM 756 C CA . ASP A 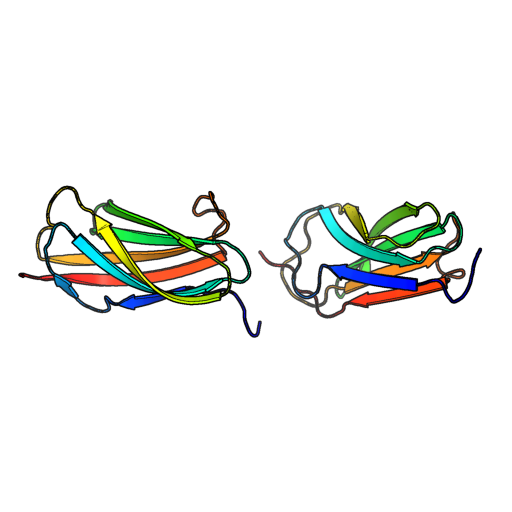1 100 ? 2.092 5.386 -6.895 1.00 3.57 100 ASP A CA 1
ATOM 757 C C . ASP A 1 100 ? 1.501 4.011 -6.589 1.00 4.70 100 ASP A C 1
ATOM 758 O O . ASP A 1 100 ? 0.521 3.577 -7.211 1.00 7.62 100 ASP A O 1
ATOM 763 N N . GLN A 1 101 ? 2.130 3.298 -5.656 1.00 4.31 101 GLN A N 1
ATOM 764 C CA . GLN A 1 101 ? 1.573 2.015 -5.250 1.00 2.88 101 GLN A CA 1
ATOM 765 C C . GLN A 1 101 ? 2.060 1.684 -3.847 1.00 6.95 101 GLN A C 1
ATOM 766 O O . GLN A 1 101 ? 3.072 2.211 -3.380 1.00 6.53 101 GLN A O 1
ATOM 772 N N . VAL A 1 102 ? 1.272 0.860 -3.158 1.00 7.11 102 VAL A N 1
ATOM 773 C CA . VAL A 1 102 ? 1.588 0.377 -1.818 1.00 6.68 102 VAL A CA 1
ATOM 774 C C . VAL A 1 102 ? 1.349 -1.122 -1.829 1.00 8.10 102 VAL A C 1
ATOM 775 O O . VAL A 1 102 ? 0.218 -1.565 -2.066 1.00 6.36 102 VAL A O 1
ATOM 779 N N . ASN A 1 103 ? 2.405 -1.902 -1.589 1.00 8.00 103 ASN A N 1
ATOM 780 C CA . ASN A 1 103 ? 2.293 -3.353 -1.521 1.00 6.27 103 ASN A CA 1
ATOM 781 C C . ASN A 1 103 ? 2.284 -3.837 -0.077 1.00 8.65 103 ASN A C 1
ATOM 782 O O . ASN A 1 103 ? 2.488 -3.071 0.869 1.00 10.66 103 ASN A O 1
ATOM 787 N N . GLY A 1 104 ? 2.046 -5.140 0.073 1.00 9.48 104 GLY A N 1
ATOM 788 C CA . GLY A 1 104 ? 2.095 -5.767 1.380 1.00 13.60 104 GLY A CA 1
ATOM 789 C C . GLY A 1 104 ? 1.009 -5.358 2.344 1.00 14.33 104 GLY A C 1
ATOM 790 O O . GLY A 1 104 ? 1.200 -5.479 3.558 1.00 9.26 104 GLY A O 1
ATOM 791 N N . LEU A 1 105 ? -0.129 -4.874 1.850 1.00 5.73 105 LEU A N 1
ATOM 792 C CA . LEU A 1 105 ? -1.221 -4.495 2.745 1.00 7.94 105 LEU A CA 1
ATOM 793 C C . LEU A 1 105 ? -1.894 -5.721 3.345 1.00 8.58 105 LEU A C 1
ATOM 794 O O . LEU A 1 105 ? -2.049 -6.753 2.687 1.00 9.69 105 LEU A O 1
ATOM 799 N N . ASN A 1 106 ? -2.312 -5.589 4.601 1.00 5.65 106 ASN A N 1
ATOM 800 C CA . ASN A 1 106 ? -3.056 -6.627 5.304 1.00 9.30 106 ASN A CA 1
ATOM 801 C C . ASN A 1 106 ? -4.510 -6.202 5.414 1.00 9.58 106 ASN A C 1
ATOM 802 O O . ASN A 1 106 ? -4.795 -5.049 5.737 1.00 11.97 106 ASN A O 1
ATOM 807 N N . VAL A 1 107 ? -5.427 -7.131 5.181 1.00 12.27 107 VAL A N 1
ATOM 808 C CA . VAL A 1 107 ? -6.836 -6.902 5.476 1.00 10.81 107 VAL A CA 1
ATOM 809 C C . VAL A 1 107 ? -7.112 -7.546 6.825 1.00 10.61 107 VAL A C 1
ATOM 810 O O . VAL A 1 107 ? -6.736 -8.707 7.050 1.00 13.28 107 VAL A O 1
ATOM 814 N N . ILE A 1 108 ? -7.716 -6.787 7.741 1.00 12.87 108 ILE A N 1
ATOM 815 C CA . ILE A 1 108 ? -7.896 -7.235 9.125 1.00 19.46 108 ILE A CA 1
ATOM 816 C C . ILE A 1 108 ? -9.292 -7.826 9.312 1.00 17.96 108 ILE A C 1
ATOM 817 O O . ILE A 1 108 ? -10.227 -7.412 8.615 1.00 24.82 108 ILE A O 1
ATOM 822 N N . PRO A 1 109 ? -9.495 -8.757 10.270 1.00 20.10 109 PRO A N 1
ATOM 823 C CA . PRO A 1 109 ? -10.810 -9.395 10.479 1.00 23.23 109 PRO A CA 1
ATOM 824 C C . PRO A 1 109 ? -11.905 -8.454 10.994 1.00 30.56 109 PRO A C 1
ATOM 825 O O . PRO A 1 109 ? -11.622 -7.398 11.569 1.00 23.29 109 PRO A O 1
ATOM 829 N N . VAL B 1 4 ? 2.709 -4.968 13.945 1.00 57.45 4 VAL B N 1
ATOM 830 C CA . VAL B 1 4 ? 3.461 -3.847 13.398 1.00 50.14 4 VAL B CA 1
ATOM 831 C C . VAL B 1 4 ? 4.280 -3.150 14.493 1.00 50.18 4 VAL B C 1
ATOM 832 O O . VAL B 1 4 ? 3.853 -3.063 15.650 1.00 37.98 4 VAL B O 1
ATOM 836 N N . ILE B 1 5 ? 5.474 -2.683 14.118 1.00 30.59 5 ILE B N 1
ATOM 837 C CA . ILE B 1 5 ? 6.294 -1.889 15.025 1.00 14.91 5 ILE B CA 1
ATOM 838 C C . ILE B 1 5 ? 5.486 -0.669 15.443 1.00 9.23 5 ILE B C 1
ATOM 839 O O . ILE B 1 5 ? 4.877 -0.001 14.602 1.00 20.89 5 ILE B O 1
ATOM 844 N N . GLY B 1 6 ? 5.441 -0.397 16.746 1.00 14.07 6 GLY B N 1
ATOM 845 C CA . GLY B 1 6 ? 4.769 0.786 17.246 1.00 12.57 6 GLY B CA 1
ATOM 846 C C . GLY B 1 6 ? 3.261 0.695 17.334 1.00 14.78 6 GLY B C 1
ATOM 847 O O . GLY B 1 6 ? 2.610 1.719 17.578 1.00 18.57 6 GLY B O 1
ATOM 848 N N A ASN B 1 7 ? 2.687 -0.493 17.156 0.00 14.58 7 ASN B N 1
ATOM 849 N N B ASN B 1 7 ? 2.686 -0.492 17.159 1.00 14.21 7 ASN B N 1
ATOM 850 C CA A ASN B 1 7 ? 1.242 -0.658 17.171 0.00 16.22 7 ASN B CA 1
ATOM 851 C CA B ASN B 1 7 ? 1.238 -0.614 17.165 1.00 16.20 7 ASN B CA 1
ATOM 852 C C A ASN B 1 7 ? 0.666 -0.300 18.541 0.00 14.45 7 ASN B C 1
ATOM 853 C C B ASN B 1 7 ? 0.671 -0.257 18.537 1.00 14.28 7 ASN B C 1
ATOM 854 O O A ASN B 1 7 ? 1.358 -0.319 19.562 0.00 11.23 7 ASN B O 1
ATOM 855 O O B ASN B 1 7 ? 1.369 -0.238 19.555 1.00 10.86 7 ASN B O 1
ATOM 862 N N . GLU B 1 8 ? -0.622 0.040 18.551 1.00 11.77 8 GLU B N 1
ATOM 863 C CA . GLU B 1 8 ? -1.287 0.365 19.800 1.00 10.06 8 GLU B CA 1
ATOM 864 C C . GLU B 1 8 ? -1.464 -0.899 20.637 1.00 10.58 8 GLU B C 1
ATOM 865 O O . GLU B 1 8 ? -1.618 -2.005 20.115 1.00 8.12 8 GLU B O 1
ATOM 871 N N A SER B 1 9 ? -1.431 -0.725 21.954 0.23 5.58 9 SER B N 1
ATOM 872 N N B SER B 1 9 ? -1.437 -0.726 21.953 0.77 5.43 9 SER B N 1
ATOM 873 C CA A SER B 1 9 ? -1.467 -1.858 22.869 0.23 7.22 9 SER B CA 1
ATOM 874 C CA B SER B 1 9 ? -1.530 -1.869 22.850 0.77 7.10 9 SER B CA 1
ATOM 875 C C A SER B 1 9 ? -1.857 -1.359 24.249 0.23 6.11 9 SER B C 1
ATOM 876 C C B SER B 1 9 ? -1.873 -1.363 24.236 0.77 6.06 9 SER B C 1
ATOM 877 O O A SER B 1 9 ? -1.728 -0.171 24.554 0.23 5.90 9 SER B O 1
ATOM 878 O O B SER B 1 9 ? -1.702 -0.181 24.541 0.77 5.80 9 SER B O 1
ATOM 883 N N . ILE B 1 10 ? -2.338 -2.281 25.082 1.00 7.17 10 ILE B N 1
ATOM 884 C CA . ILE B 1 10 ? -2.568 -1.991 26.494 1.00 4.96 10 ILE B CA 1
ATOM 885 C C . ILE B 1 10 ? -2.190 -3.222 27.317 1.00 5.13 10 ILE B C 1
ATOM 886 O O . ILE B 1 10 ? -2.453 -4.364 26.920 1.00 7.03 10 ILE B O 1
ATOM 891 N N . THR B 1 11 ? -1.552 -2.983 28.458 1.00 4.25 11 THR B N 1
ATOM 892 C CA . THR B 1 11 ? -1.078 -4.061 29.320 1.00 5.90 11 THR B CA 1
ATOM 893 C C . THR B 1 11 ? -1.415 -3.741 30.764 1.00 4.88 11 THR B C 1
ATOM 894 O O . THR B 1 11 ? -1.130 -2.641 31.238 1.00 6.16 11 THR B O 1
ATOM 898 N N . ILE B 1 12 ? -2.017 -4.702 31.460 1.00 3.92 12 ILE B N 1
ATOM 899 C CA . ILE B 1 12 ? -2.265 -4.576 32.893 1.00 2.25 12 ILE B CA 1
ATOM 900 C C . ILE B 1 12 ? -0.958 -4.933 33.591 1.00 5.48 12 ILE B C 1
ATOM 901 O O . ILE B 1 12 ? -0.585 -6.107 33.642 1.00 6.00 12 ILE B O 1
ATOM 906 N N . ASN B 1 13 ? -0.225 -3.926 34.086 1.00 6.72 13 ASN B N 1
ATOM 907 C CA . ASN B 1 13 ? 1.008 -4.246 34.793 1.00 5.86 13 ASN B CA 1
ATOM 908 C C . ASN B 1 13 ? 0.726 -4.691 36.213 1.00 8.24 13 ASN B C 1
ATOM 909 O O . ASN B 1 13 ? 1.465 -5.513 36.762 1.00 6.83 13 ASN B O 1
ATOM 914 N N A SER B 1 14 ? -0.337 -4.161 36.821 0.63 4.75 14 SER B N 1
ATOM 915 N N B SER B 1 14 ? -0.334 -4.164 36.820 0.37 4.79 14 SER B N 1
ATOM 916 C CA A SER B 1 14 ? -0.720 -4.467 38.183 0.63 3.62 14 SER B CA 1
ATOM 917 C CA B SER B 1 14 ? -0.713 -4.532 38.161 0.37 3.62 14 SER B CA 1
ATOM 918 C C A SER B 1 14 ? -2.226 -4.284 38.237 0.63 6.83 14 SER B C 1
ATOM 919 C C B SER B 1 14 ? -2.210 -4.289 38.248 0.37 6.80 14 SER B C 1
ATOM 920 O O A SER B 1 14 ? -2.749 -3.382 37.571 0.63 5.78 14 SER B O 1
ATOM 921 O O B SER B 1 14 ? -2.709 -3.344 37.622 0.37 5.79 14 SER B O 1
ATOM 926 N N . PRO B 1 15 ? -2.948 -5.114 38.989 1.00 4.25 15 PRO B N 1
ATOM 927 C CA . PRO B 1 15 ? -2.481 -6.242 39.809 1.00 5.67 15 PRO B CA 1
ATOM 928 C C . PRO B 1 15 ? -2.195 -7.499 38.996 1.00 7.09 15 PRO B C 1
ATOM 929 O O . PRO B 1 15 ? -2.806 -7.723 37.961 1.00 11.37 15 PRO B O 1
ATOM 933 N N . SER B 1 16 ? -1.297 -8.357 39.465 1.00 4.55 16 SER B N 1
ATOM 934 C CA . SER B 1 16 ? -1.092 -9.642 38.818 1.00 4.05 16 SER B CA 1
ATOM 935 C C . SER B 1 16 ? -1.639 -10.804 39.629 1.00 6.66 16 SER B C 1
ATOM 936 O O . SER B 1 16 ? -2.059 -11.800 39.042 1.00 5.91 16 SER B O 1
ATOM 939 N N . THR B 1 17 ? -1.705 -10.676 40.942 1.00 3.62 17 THR B N 1
ATOM 940 C CA . THR B 1 17 ? -2.158 -11.777 41.799 1.00 3.24 17 THR B CA 1
ATOM 941 C C . THR B 1 17 ? -3.199 -11.371 42.843 1.00 5.01 17 THR B C 1
ATOM 942 O O . THR B 1 17 ? -4.173 -12.109 43.041 1.00 5.46 17 THR B O 1
ATOM 946 N N . ASN B 1 18 ? -3.011 -10.237 43.529 1.00 4.64 18 ASN B N 1
ATOM 947 C CA . ASN B 1 18 ? -3.849 -9.879 44.664 1.00 5.47 18 ASN B CA 1
ATOM 948 C C . ASN B 1 18 ? -4.346 -8.448 44.559 1.00 5.32 18 ASN B C 1
ATOM 949 O O . ASN B 1 18 ? -3.670 -7.574 44.018 1.00 8.15 18 ASN B O 1
ATOM 954 N N . VAL B 1 19 ? -5.533 -8.232 45.115 1.00 5.60 19 VAL B N 1
ATOM 955 C CA . VAL B 1 19 ? -6.181 -6.930 45.223 1.00 5.48 19 VAL B CA 1
ATOM 956 C C . VAL B 1 19 ? -6.613 -6.737 46.668 1.00 4.66 19 VAL B C 1
ATOM 957 O O . VAL B 1 19 ? -7.322 -7.582 47.217 1.00 5.27 19 VAL B O 1
ATOM 961 N N . GLU B 1 20 ? -6.195 -5.637 47.292 1.00 9.12 20 GLU B N 1
ATOM 962 C CA . GLU B 1 20 ? -6.641 -5.376 48.659 1.00 9.73 20 GLU B CA 1
ATOM 963 C C . GLU B 1 20 ? -8.118 -5.004 48.688 1.00 10.07 20 GLU B C 1
ATOM 964 O O . GLU B 1 20 ? -8.574 -4.175 47.893 1.00 10.24 20 GLU B O 1
ATOM 970 N N . SER B 1 21 ? -8.864 -5.602 49.619 1.00 7.87 21 SER B N 1
ATOM 971 C CA . SER B 1 21 ? -10.282 -5.283 49.751 1.00 8.48 21 SER B CA 1
ATOM 972 C C . SER B 1 21 ? -10.468 -3.837 50.180 1.00 12.57 21 SER B C 1
ATOM 973 O O . SER B 1 21 ? -10.042 -3.444 51.268 1.00 13.80 21 SER B O 1
ATOM 976 N N . ASP B 1 22 ? -11.138 -3.060 49.337 1.00 7.69 22 ASP B N 1
ATOM 977 C CA . ASP B 1 22 ? -11.298 -1.622 49.533 1.00 9.88 22 ASP B CA 1
ATOM 978 C C . ASP B 1 22 ? -12.354 -1.151 48.549 1.00 6.57 22 ASP B C 1
ATOM 979 O O . ASP B 1 22 ? -12.701 -1.870 47.613 1.00 11.77 22 ASP B O 1
ATOM 984 N N . THR B 1 23 ? -12.859 0.065 48.756 1.00 5.04 23 THR B N 1
ATOM 985 C CA . THR B 1 23 ? -13.789 0.609 47.774 1.00 8.43 23 THR B CA 1
ATOM 986 C C . THR B 1 23 ? -13.066 1.162 46.557 1.00 10.54 23 THR B C 1
ATOM 987 O O . THR B 1 23 ? -13.722 1.635 45.626 1.00 15.48 23 THR B O 1
ATOM 991 N N . LYS B 1 24 ? -11.731 1.111 46.565 1.00 11.04 24 LYS B N 1
ATOM 992 C CA . LYS B 1 24 ? -10.866 1.609 45.506 1.00 15.50 24 LYS B CA 1
ATOM 993 C C . LYS B 1 24 ? -10.085 0.405 45.003 1.00 11.44 24 LYS B C 1
ATOM 994 O O . LYS B 1 24 ? -9.502 -0.321 45.812 1.00 21.79 24 LYS B O 1
ATOM 1000 N N . VAL B 1 25 ? -10.060 0.187 43.690 1.00 9.29 25 VAL B N 1
ATOM 1001 C CA . VAL B 1 25 ? -9.236 -0.865 43.095 1.00 3.97 25 VAL B CA 1
ATOM 1002 C C . VAL B 1 25 ? -8.373 -0.202 42.037 1.00 7.74 25 VAL B C 1
ATOM 1003 O O . VAL B 1 25 ? -8.896 0.298 41.037 1.00 7.06 25 VAL B O 1
ATOM 1007 N N . ASN B 1 26 ? -7.059 -0.186 42.258 1.00 6.00 26 ASN B N 1
ATOM 1008 C CA . ASN B 1 26 ? -6.131 0.494 41.368 1.00 4.08 26 ASN B CA 1
ATOM 1009 C C . ASN B 1 26 ? -5.601 -0.471 40.316 1.00 7.74 26 ASN B C 1
ATOM 1010 O O . ASN B 1 26 ? -5.214 -1.594 40.642 1.00 8.62 26 ASN B O 1
ATOM 1015 N N . VAL B 1 27 ? -5.613 -0.036 39.055 1.00 3.08 27 VAL B N 1
ATOM 1016 C CA . VAL B 1 27 ? -5.147 -0.829 37.920 1.00 2.33 27 VAL B CA 1
ATOM 1017 C C . VAL B 1 27 ? -4.089 -0.028 37.174 1.00 5.27 27 VAL B C 1
ATOM 1018 O O . VAL B 1 27 ? -4.383 1.040 36.628 1.00 3.78 27 VAL B O 1
ATOM 1022 N N . THR B 1 28 ? -2.864 -0.532 37.152 1.00 3.66 28 THR B N 1
ATOM 1023 C CA . THR B 1 28 ? -1.771 0.160 36.473 1.00 4.43 28 THR B CA 1
ATOM 1024 C C . THR B 1 28 ? -1.661 -0.356 35.045 1.00 4.48 28 THR B C 1
ATOM 1025 O O . THR B 1 28 ? -1.469 -1.559 34.829 1.00 6.91 28 THR B O 1
ATOM 102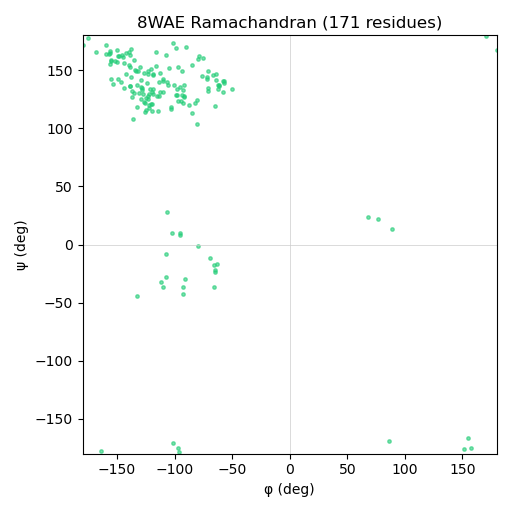9 N N . LEU B 1 29 ? -1.789 0.560 34.081 1.00 3.76 29 LEU B N 1
ATOM 1030 C CA . LEU B 1 29 ? -1.901 0.234 32.661 1.00 4.22 29 LEU B CA 1
ATOM 1031 C C . LEU B 1 29 ? -0.761 0.876 31.887 1.00 3.16 29 LEU B C 1
ATOM 1032 O O . LEU B 1 29 ? -0.647 2.105 31.867 1.00 6.52 29 LEU B O 1
ATOM 1037 N N . ALA B 1 30 ? 0.049 0.057 31.211 1.00 5.52 30 ALA B N 1
ATOM 1038 C CA . ALA B 1 30 ? 0.992 0.566 30.218 1.00 4.86 30 ALA B CA 1
ATOM 1039 C C . ALA B 1 30 ? 0.328 0.506 28.849 1.00 6.66 30 ALA B C 1
ATOM 1040 O O . ALA B 1 30 ? -0.198 -0.539 28.457 1.00 7.94 30 ALA B O 1
ATOM 1042 N N . TYR B 1 31 ? 0.335 1.619 28.120 1.00 5.66 31 TYR B N 1
ATOM 1043 C CA . TYR B 1 31 ? -0.378 1.626 26.855 1.00 4.41 31 TYR B CA 1
ATOM 1044 C C . TYR B 1 31 ? 0.352 2.476 25.833 1.00 7.41 31 TYR B C 1
ATOM 1045 O O . TYR B 1 31 ? 1.206 3.304 26.159 1.00 6.54 31 TYR B O 1
ATOM 1054 N N . THR B 1 32 ? 0.004 2.233 24.582 1.00 5.62 32 THR B N 1
ATOM 1055 C CA . THR B 1 32 ? 0.500 3.018 23.467 1.00 8.12 32 THR B CA 1
ATOM 1056 C C . THR B 1 32 ? -0.697 3.525 22.686 1.00 7.57 32 THR B C 1
ATOM 1057 O O . THR B 1 32 ? -1.519 2.725 22.219 1.00 8.91 32 THR B O 1
ATOM 1061 N N . ALA B 1 33 ? -0.795 4.848 22.555 1.00 6.88 33 ALA B N 1
ATOM 1062 C CA . ALA B 1 33 ? -1.924 5.510 21.913 1.00 11.01 33 ALA B CA 1
ATOM 1063 C C . ALA B 1 33 ? -1.395 6.341 20.754 1.00 13.33 33 ALA B C 1
ATOM 1064 O O . ALA B 1 33 ? -0.572 7.237 20.956 1.00 14.42 33 ALA B O 1
ATOM 1066 N N . ASN B 1 34 ? -1.858 6.038 19.548 1.00 9.91 34 ASN B N 1
ATOM 1067 C CA . ASN B 1 34 ? -1.410 6.742 18.354 1.00 15.86 34 ASN B CA 1
ATOM 1068 C C . ASN B 1 34 ? -2.347 7.886 17.970 1.00 7.68 34 ASN B C 1
ATOM 1069 O O . ASN B 1 34 ? -2.184 8.491 16.910 1.00 10.38 34 ASN B O 1
ATOM 1074 N N . ALA B 1 35 ? -3.312 8.192 18.825 1.00 8.90 35 ALA B N 1
ATOM 1075 C CA . ALA B 1 35 ? -4.196 9.342 18.716 1.00 9.17 35 ALA B CA 1
ATOM 1076 C C . ALA B 1 35 ? -4.830 9.490 20.088 1.00 10.27 35 ALA B C 1
ATOM 1077 O O . ALA B 1 35 ? -4.507 8.735 21.007 1.00 8.96 35 ALA B O 1
ATOM 1079 N N . THR B 1 36 ? -5.733 10.455 20.241 1.00 11.16 36 THR B N 1
ATOM 1080 C CA . THR B 1 36 ? -6.499 10.482 21.479 1.00 5.82 36 THR B CA 1
ATOM 1081 C C . THR B 1 36 ? -7.319 9.197 21.570 1.00 6.54 36 THR B C 1
ATOM 1082 O O . THR B 1 36 ? -7.912 8.757 20.581 1.00 11.18 36 THR B O 1
ATOM 1086 N N . ARG B 1 37 ? -7.306 8.555 22.742 1.00 6.33 37 ARG B N 1
ATOM 1087 C CA . ARG B 1 37 ? -7.985 7.279 22.932 1.00 4.31 37 ARG B CA 1
ATOM 1088 C C . ARG B 1 37 ? -8.687 7.276 24.278 1.00 6.12 37 ARG B C 1
ATOM 1089 O O . ARG B 1 37 ? -8.391 8.094 25.150 1.00 5.28 37 ARG B O 1
ATOM 1097 N N . ASP B 1 38 ? -9.627 6.345 24.442 1.00 6.16 38 ASP B N 1
ATOM 1098 C CA . ASP B 1 38 ? -10.132 6.006 25.766 1.00 5.04 38 ASP B CA 1
ATOM 1099 C C . ASP B 1 38 ? -9.406 4.757 26.243 1.00 5.95 38 ASP B C 1
ATOM 1100 O O . ASP B 1 38 ? -9.277 3.778 25.489 1.00 5.85 38 ASP B O 1
ATOM 1105 N N . ILE B 1 39 ? -8.946 4.775 27.489 1.00 6.68 39 ILE B N 1
ATOM 1106 C CA . ILE B 1 39 ? -8.461 3.563 28.138 1.00 3.69 39 ILE B CA 1
ATOM 1107 C C . ILE B 1 39 ? -9.460 3.193 29.219 1.00 5.60 39 ILE B C 1
ATOM 1108 O O . ILE B 1 39 ? -10.036 4.073 29.869 1.00 5.39 39 ILE B O 1
ATOM 1113 N N . VAL B 1 40 ? -9.681 1.892 29.385 1.00 2.26 40 VAL B N 1
ATOM 1114 C CA . VAL B 1 40 ? -10.732 1.348 30.245 1.00 4.96 40 VAL B CA 1
ATOM 1115 C C . VAL B 1 40 ? -10.119 0.257 31.106 1.00 6.64 40 VAL B C 1
ATOM 1116 O O . VAL B 1 40 ? -9.344 -0.567 30.609 1.00 6.54 40 VAL B O 1
ATOM 1120 N N . ALA B 1 41 ? -10.475 0.243 32.392 1.00 4.60 41 ALA B N 1
ATOM 1121 C CA . ALA B 1 41 ? -10.174 -0.884 33.272 1.00 3.41 41 ALA B CA 1
ATOM 1122 C C . ALA B 1 41 ? -11.458 -1.310 33.967 1.00 5.76 41 ALA B C 1
ATOM 1123 O O . ALA B 1 41 ? -12.205 -0.455 34.448 1.00 6.95 41 ALA B O 1
ATOM 1125 N N . GLU B 1 42 ? -11.716 -2.625 34.016 1.00 4.92 42 GLU B N 1
ATOM 1126 C CA . GLU B 1 42 ? -12.910 -3.177 34.654 1.00 4.58 42 GLU B CA 1
ATOM 1127 C C . GLU B 1 42 ? -12.525 -4.176 35.735 1.00 5.62 42 GLU B C 1
ATOM 1128 O O . GLU B 1 42 ? -11.503 -4.856 35.629 1.00 4.92 42 GLU B O 1
ATOM 1134 N N . PHE B 1 43 ? -13.365 -4.277 36.768 1.00 2.89 43 PHE B N 1
ATOM 1135 C CA . PHE B 1 43 ? -13.145 -5.223 37.860 1.00 2.60 43 PHE B CA 1
ATOM 1136 C C . PHE B 1 43 ? -14.387 -6.089 38.007 1.00 4.16 43 PHE B C 1
ATOM 1137 O O . PHE B 1 43 ? -15.496 -5.564 38.153 1.00 5.16 43 PHE B O 1
ATOM 1145 N N . TRP B 1 44 ? -14.187 -7.408 37.963 1.00 4.31 44 TRP B N 1
ATOM 1146 C CA . TRP B 1 44 ? -15.254 -8.392 37.956 1.00 3.16 44 TRP B CA 1
ATOM 1147 C C . TRP B 1 44 ? -15.036 -9.410 39.058 1.00 5.94 44 TRP B C 1
ATOM 1148 O O . TRP B 1 44 ? -13.899 -9.780 39.359 1.00 4.35 44 TRP B O 1
ATOM 1159 N N . SER B 1 45 ? -16.143 -9.908 39.612 1.00 6.55 45 SER B N 1
ATOM 1160 C CA . SER B 1 45 ? -16.107 -11.131 40.403 1.00 6.53 45 SER B CA 1
ATOM 1161 C C . SER B 1 45 ? -16.457 -12.315 39.510 1.00 6.69 45 SER B C 1
ATOM 1162 O O . SER B 1 45 ? -16.735 -12.167 38.316 1.00 5.52 45 SER B O 1
ATOM 1165 N N A SER B 1 46 ? -16.455 -13.518 40.093 0.61 4.99 46 SER B N 1
ATOM 1166 N N B SER B 1 46 ? -16.454 -13.514 40.106 0.39 5.03 46 SER B N 1
ATOM 1167 C CA A SER B 1 46 ? -16.887 -14.686 39.335 0.61 5.76 46 SER B CA 1
ATOM 1168 C CA B SER B 1 46 ? -16.907 -14.706 39.398 0.39 5.81 46 SER B CA 1
ATOM 1169 C C A SER B 1 46 ? -18.347 -14.596 38.908 0.61 7.95 46 SER B C 1
ATOM 1170 C C B SER B 1 46 ? -18.339 -14.579 38.905 0.39 7.90 46 SER B C 1
ATOM 1171 O O A SER B 1 46 ? -18.765 -15.359 38.028 0.61 7.32 46 SER B O 1
ATOM 1172 O O B SER B 1 46 ? -18.732 -15.307 37.986 0.39 7.34 46 SER B O 1
ATOM 1177 N N . THR B 1 47 ? -19.136 -13.690 39.503 1.00 4.86 47 THR B N 1
ATOM 1178 C CA . THR B 1 47 ? -20.557 -13.615 39.180 1.00 4.75 47 THR B CA 1
ATOM 1179 C C . THR B 1 47 ? -20.962 -12.347 38.444 1.00 11.00 47 THR B C 1
ATOM 1180 O O . THR B 1 47 ? -22.093 -12.282 37.945 1.00 10.09 47 THR B O 1
ATOM 1184 N N . GLY B 1 48 ? -20.104 -11.340 38.360 1.00 7.83 48 GLY B N 1
ATOM 1185 C CA . GLY B 1 48 ? -20.464 -10.212 37.523 1.00 10.38 48 GLY B CA 1
ATOM 1186 C C . GLY B 1 48 ? -19.533 -9.028 37.669 1.00 8.12 48 GLY B C 1
ATOM 1187 O O . GLY B 1 48 ? -18.580 -9.023 38.448 1.00 6.24 48 GLY B O 1
ATOM 1188 N N . TRP B 1 49 ? -19.861 -8.009 36.887 1.00 6.39 49 TRP B N 1
ATOM 1189 C CA . TRP B 1 49 ? -19.178 -6.719 36.922 1.00 6.60 49 TRP B CA 1
ATOM 1190 C C . TRP B 1 49 ? -19.314 -6.071 38.291 1.00 10.34 49 TRP B C 1
ATOM 1191 O O . TRP B 1 49 ? -20.390 -6.080 38.894 1.00 7.67 49 TRP B O 1
ATOM 1202 N N . LEU B 1 50 ? -18.214 -5.501 38.785 1.00 5.62 50 LEU B N 1
ATOM 1203 C CA . LEU B 1 50 ? -18.257 -4.734 40.020 1.00 2.55 50 LEU B CA 1
ATOM 1204 C C . LEU B 1 50 ? -18.008 -3.248 39.806 1.00 7.41 50 LEU B C 1
ATOM 1205 O O . LEU B 1 50 ? -18.573 -2.429 40.532 1.00 9.27 50 LEU B O 1
ATOM 1210 N N . GLY B 1 51 ? -17.189 -2.869 38.832 1.00 5.07 51 GLY B N 1
ATOM 1211 C CA . GLY B 1 51 ? -17.019 -1.453 38.542 1.00 2.23 51 GLY B CA 1
ATOM 1212 C C . GLY B 1 51 ? -16.061 -1.278 37.389 1.00 7.25 51 GLY B C 1
ATOM 1213 O O . GLY B 1 51 ? -15.459 -2.235 36.906 1.00 4.71 51 GLY B O 1
ATOM 1214 N N . GLN B 1 52 ? -15.955 -0.035 36.917 1.00 6.10 52 GLN B N 1
ATOM 1215 C CA . GLN B 1 52 ? -14.952 0.248 35.906 1.00 7.26 52 GLN B CA 1
ATOM 1216 C C . GLN B 1 52 ? -14.475 1.680 36.032 1.00 8.02 52 GLN B C 1
ATOM 1217 O O . GLN B 1 52 ? -15.063 2.504 36.733 1.00 8.31 52 GLN B O 1
ATOM 1223 N N . ALA B 1 53 ? -13.385 1.957 35.326 1.00 3.07 53 ALA B N 1
ATOM 1224 C CA . ALA B 1 53 ? -12.821 3.289 35.230 1.00 5.70 53 ALA B CA 1
ATOM 1225 C C . ALA B 1 53 ? -12.495 3.556 33.773 1.00 7.73 53 ALA B C 1
ATOM 1226 O O . ALA B 1 53 ? -12.167 2.637 33.011 1.00 7.08 53 ALA B O 1
ATOM 1228 N N . VAL B 1 54 ? -12.559 4.824 33.389 1.00 2.52 54 VAL B N 1
ATOM 1229 C CA . VAL B 1 54 ? -12.224 5.200 32.024 1.00 3.44 54 VAL B CA 1
ATOM 1230 C C . VAL B 1 54 ? -11.497 6.532 32.074 1.00 2.73 54 VAL B C 1
ATOM 1231 O O . VAL B 1 54 ? -11.726 7.361 32.965 1.00 4.97 54 VAL B O 1
ATOM 1235 N N . LYS B 1 55 ? -10.569 6.702 31.141 1.00 5.91 55 LYS B N 1
ATOM 1236 C CA . LYS B 1 55 ? -9.896 7.976 30.973 1.00 5.17 55 LYS B CA 1
ATOM 1237 C C . LYS B 1 55 ? -9.641 8.207 29.493 1.00 7.18 55 LYS B C 1
ATOM 1238 O O . LYS B 1 55 ? -9.204 7.300 28.778 1.00 5.71 55 LYS B O 1
ATOM 1244 N N . THR B 1 56 ? -9.928 9.425 29.047 1.00 6.07 56 THR B N 1
ATOM 1245 C CA . THR B 1 56 ? -9.582 9.868 27.705 1.00 8.70 56 THR B CA 1
ATOM 1246 C C . THR B 1 56 ? -8.173 10.438 27.732 1.00 12.49 56 THR B C 1
ATOM 1247 O O . THR B 1 56 ? -7.919 11.422 28.438 1.00 8.58 56 THR B O 1
ATOM 1251 N N . VAL B 1 57 ? -7.270 9.845 26.950 1.00 6.53 57 VAL B N 1
ATOM 1252 C CA . VAL B 1 57 ? -5.848 10.146 27.045 1.00 5.61 57 VAL B CA 1
ATOM 1253 C C . VAL B 1 57 ? -5.330 10.649 25.703 1.00 7.00 57 VAL B C 1
ATOM 1254 O O . VAL B 1 57 ? -5.815 10.259 24.635 1.00 8.21 57 VAL B O 1
ATOM 1258 N N A SER B 1 58 ? -4.321 11.513 25.774 0.58 11.64 58 SER B N 1
ATOM 1259 N N B SER B 1 58 ? -4.335 11.527 25.766 0.42 11.62 58 SER B N 1
ATOM 1260 C CA A SER B 1 58 ? -3.675 12.018 24.572 0.58 14.74 58 SER B CA 1
ATOM 1261 C CA B SER B 1 58 ? -3.711 12.023 24.550 0.42 14.72 58 SER B CA 1
ATOM 1262 C C A SER B 1 58 ? -2.781 10.949 23.957 0.58 12.60 58 SER B C 1
ATOM 1263 C C B SER B 1 58 ? -2.785 10.964 23.958 0.42 12.57 58 SER B C 1
ATOM 1264 O O A SER B 1 58 ? -2.370 9.984 24.612 0.58 8.28 58 SER B O 1
ATOM 1265 O O B SER B 1 58 ? -2.366 10.017 24.632 0.42 8.37 58 SER B O 1
ATOM 1270 N N . ALA B 1 59 ? -2.473 11.134 22.672 1.00 12.21 59 ALA B N 1
ATOM 1271 C CA . ALA B 1 59 ? -1.525 10.248 22.008 1.00 10.59 59 ALA B CA 1
ATOM 1272 C C . ALA B 1 59 ? -0.223 10.186 22.789 1.00 14.35 59 ALA B C 1
ATOM 1273 O O . ALA B 1 59 ? 0.209 11.177 23.383 1.00 13.25 59 ALA B O 1
ATOM 1275 N N . GLY B 1 60 ? 0.378 9.011 22.831 1.00 8.49 60 GLY B N 1
ATOM 1276 C CA . GLY B 1 60 ? 1.676 8.858 23.444 1.00 10.60 60 GLY B CA 1
ATOM 1277 C C . GLY B 1 60 ? 1.891 7.442 23.928 1.00 11.16 60 GLY B C 1
ATOM 1278 O O . GLY B 1 60 ? 1.158 6.522 23.585 1.00 14.85 60 GLY B O 1
ATOM 1279 N N . ASN B 1 61 ? 2.921 7.298 24.743 1.00 11.24 61 ASN B N 1
ATOM 1280 C CA . ASN B 1 61 ? 3.339 6.003 25.259 1.00 15.02 61 ASN B CA 1
ATOM 1281 C C . ASN B 1 61 ? 3.642 6.177 26.739 1.00 14.79 61 ASN B C 1
ATOM 1282 O O . ASN B 1 61 ? 4.642 6.815 27.092 1.00 11.13 61 ASN B O 1
ATOM 1287 N N . ARG B 1 62 ? 2.785 5.642 27.609 1.00 8.89 62 ARG B N 1
ATOM 1288 C CA . ARG B 1 62 ? 2.944 5.941 29.023 1.00 9.71 62 ARG B CA 1
ATOM 1289 C C . ARG B 1 62 ? 2.235 4.879 29.861 1.00 9.01 62 ARG B C 1
ATOM 1290 O O . ARG B 1 62 ? 1.542 3.995 29.346 1.00 8.69 62 ARG B O 1
ATOM 1298 N N . THR B 1 63 ? 2.460 4.960 31.167 1.00 8.91 63 THR B N 1
ATOM 1299 C CA . THR B 1 63 ? 1.818 4.092 32.146 1.00 6.63 63 THR B CA 1
ATOM 1300 C C . THR B 1 63 ? 0.999 4.965 33.081 1.00 9.59 63 THR B C 1
ATOM 1301 O O . THR B 1 63 ? 1.479 6.006 33.543 1.00 11.18 63 THR B O 1
ATOM 1305 N N . GLU B 1 64 ? -0.236 4.553 33.345 1.00 6.52 64 GLU B N 1
ATOM 1306 C CA . GLU B 1 64 ? -1.138 5.352 34.157 1.00 10.95 64 GLU B CA 1
ATOM 1307 C C . GLU B 1 64 ? -1.872 4.412 35.091 1.00 7.75 64 GLU B C 1
ATOM 1308 O O . GLU B 1 64 ? -2.206 3.292 34.705 1.00 8.32 64 GLU B O 1
ATOM 1314 N N . THR B 1 65 ? -2.141 4.856 36.309 1.00 6.36 65 THR B N 1
ATOM 1315 C CA . THR B 1 65 ? -2.945 4.059 37.226 1.00 5.81 65 THR B CA 1
ATOM 1316 C C . THR B 1 65 ? -4.353 4.635 37.286 1.00 3.26 65 THR B C 1
ATOM 1317 O O . THR B 1 65 ? -4.532 5.804 37.647 1.00 6.06 65 THR B O 1
ATOM 1321 N N . LEU B 1 66 ? -5.338 3.827 36.888 1.00 6.53 66 LEU B N 1
ATOM 1322 C CA . LEU B 1 66 ? -6.739 4.183 37.033 1.00 6.01 66 LEU B CA 1
ATOM 1323 C C . LEU B 1 66 ? -7.250 3.610 38.338 1.00 7.11 66 LEU B C 1
ATOM 1324 O O . LEU B 1 66 ? -6.791 2.561 38.792 1.00 5.76 66 LEU B O 1
ATOM 1329 N N . THR B 1 67 ? -8.210 4.297 38.929 1.00 4.95 67 THR B N 1
ATOM 1330 C CA . THR B 1 67 ? -8.831 3.848 40.174 1.00 3.35 67 THR B CA 1
ATOM 1331 C C . THR B 1 67 ? -10.289 3.503 39.911 1.00 6.90 67 THR B C 1
ATOM 1332 O O . THR B 1 67 ? -11.099 4.386 39.594 1.00 5.55 67 THR B O 1
ATOM 1336 N N . ILE B 1 68 ? -10.624 2.225 40.060 1.00 4.06 68 ILE B N 1
ATOM 1337 C CA . ILE B 1 68 ? -12.009 1.788 39.956 1.00 5.98 68 ILE B CA 1
ATOM 1338 C C . ILE B 1 68 ? -12.693 2.025 41.294 1.00 9.63 68 ILE B C 1
ATOM 1339 O O . ILE B 1 68 ? -12.269 1.496 42.327 1.00 8.92 68 ILE B O 1
ATOM 1344 N N . ASN B 1 69 ? -13.763 2.812 41.276 1.00 5.83 69 ASN B N 1
ATOM 1345 C CA . ASN B 1 69 ? -14.516 3.119 42.480 1.00 5.18 69 ASN B CA 1
ATO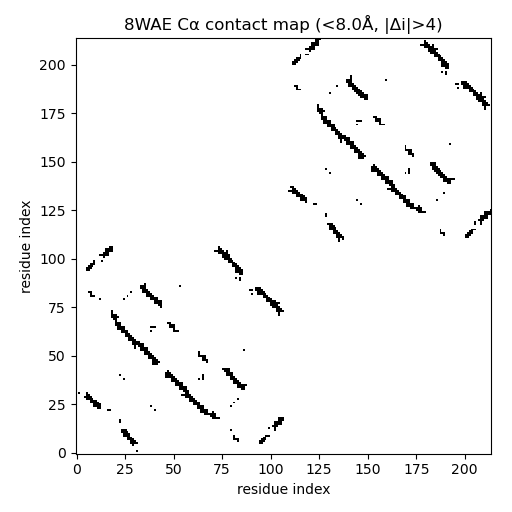M 1346 C C . ASN B 1 69 ? -15.677 2.142 42.596 1.00 12.53 69 ASN B C 1
ATOM 1347 O O . ASN B 1 69 ? -16.477 2.014 41.667 1.00 19.35 69 ASN B O 1
ATOM 1352 N N . LEU B 1 70 ? -15.741 1.429 43.715 1.00 10.54 70 LEU B N 1
ATOM 1353 C CA . LEU B 1 70 ? -16.796 0.461 43.975 1.00 13.09 70 LEU B CA 1
ATOM 1354 C C . LEU B 1 70 ? -17.754 1.015 45.023 1.00 11.83 70 LEU B C 1
ATOM 1355 O O . LEU B 1 70 ? -17.358 1.792 45.894 1.00 14.89 70 LEU B O 1
ATOM 1360 N N A ASN B 1 71 ? -19.023 0.602 44.936 0.55 21.44 71 ASN B N 1
ATOM 1361 N N B ASN B 1 71 ? -19.023 0.604 44.935 0.45 21.43 71 ASN B N 1
ATOM 1362 C CA A ASN B 1 71 ? -19.990 1.024 45.945 0.55 26.40 71 ASN B CA 1
ATOM 1363 C CA B ASN B 1 71 ? -19.993 1.027 45.941 0.45 26.39 71 ASN B CA 1
ATOM 1364 C C A ASN B 1 71 ? -19.707 0.384 47.296 0.55 25.95 71 ASN B C 1
ATOM 1365 C C B ASN B 1 71 ? -19.711 0.391 47.294 0.45 25.87 71 ASN B C 1
ATOM 1366 O O A ASN B 1 71 ? -20.012 0.975 48.338 0.55 25.64 71 ASN B O 1
ATOM 1367 O O B ASN B 1 71 ? -20.024 0.982 48.334 0.45 25.62 71 ASN B O 1
ATOM 1376 N N A ASN B 1 72 ? -19.119 -0.810 47.300 0.55 17.84 72 ASN B N 1
ATOM 1377 N N B ASN B 1 72 ? -19.122 -0.802 47.302 0.45 17.88 72 ASN B N 1
ATOM 1378 C CA A ASN B 1 72 ? -18.780 -1.498 48.536 0.55 11.15 72 ASN B CA 1
ATOM 1379 C CA B ASN B 1 72 ? -18.765 -1.474 48.541 0.45 11.16 72 ASN B CA 1
ATOM 1380 C C A ASN B 1 72 ? -17.492 -2.276 48.315 0.55 10.39 72 ASN B C 1
ATOM 1381 C C B ASN B 1 72 ? -17.485 -2.261 48.314 0.45 10.47 72 ASN B C 1
ATOM 1382 O O A ASN B 1 72 ? -17.171 -2.658 47.188 0.55 12.28 72 ASN B O 1
ATOM 1383 O O B ASN B 1 72 ? -17.164 -2.638 47.185 0.45 12.29 72 ASN B O 1
ATOM 1392 N N . ALA B 1 73 ? -16.754 -2.495 49.395 1.00 7.90 73 ALA B N 1
ATOM 1393 C CA . ALA B 1 73 ? -15.551 -3.305 49.295 1.00 6.78 73 ALA B CA 1
ATOM 1394 C C . ALA B 1 73 ? -15.937 -4.725 48.895 1.00 8.72 73 ALA B C 1
ATOM 1395 O O . ALA B 1 73 ? -16.913 -5.277 49.421 1.00 11.66 73 ALA B O 1
ATOM 1397 N N . PRO B 1 74 ? -15.208 -5.338 47.971 1.00 5.86 74 PRO B N 1
ATOM 1398 C CA . PRO B 1 74 ? -15.541 -6.700 47.538 1.00 6.84 74 PRO B CA 1
ATOM 1399 C C . PRO B 1 74 ? -15.112 -7.716 48.577 1.00 6.84 74 PRO B C 1
ATOM 1400 O O . PRO B 1 74 ? -14.098 -7.550 49.250 1.00 6.41 74 PRO B O 1
ATOM 1404 N N . ALA B 1 75 ? -15.904 -8.783 48.709 1.00 6.86 75 ALA B N 1
ATOM 1405 C CA . ALA B 1 75 ? -15.560 -9.833 49.665 1.00 9.94 75 ALA B CA 1
ATOM 1406 C C . ALA B 1 75 ? -14.184 -10.410 49.361 1.00 6.44 75 ALA B C 1
ATOM 1407 O O . ALA B 1 75 ? -13.824 -10.612 48.200 1.00 6.18 75 ALA B O 1
ATOM 1409 N N . THR B 1 76 ? -13.414 -10.704 50.407 1.00 5.85 76 THR B N 1
ATOM 1410 C CA . THR B 1 76 ? -12.162 -11.409 50.174 1.00 7.58 76 THR B CA 1
ATOM 1411 C C . THR B 1 76 ? -12.473 -12.790 49.613 1.00 7.04 76 THR B C 1
ATOM 1412 O O . THR B 1 76 ? -13.469 -13.415 49.993 1.00 6.00 76 THR B O 1
ATOM 1416 N N . GLY B 1 77 ? -11.654 -13.241 48.673 1.00 4.97 77 GLY B N 1
ATOM 1417 C CA . GLY B 1 77 ? -11.887 -14.525 48.039 1.00 4.02 77 GLY B CA 1
ATOM 1418 C C . GLY B 1 77 ? -11.211 -14.591 46.686 1.00 9.62 77 GLY B C 1
ATOM 1419 O O . GLY B 1 77 ? -10.506 -13.672 46.268 1.00 6.31 77 GLY B O 1
ATOM 1420 N N . SER B 1 78 ? -11.456 -15.702 46.000 1.00 6.29 78 SER B N 1
ATOM 1421 C CA . SER B 1 78 ? -10.757 -16.014 44.766 1.00 2.69 78 SER B CA 1
ATOM 1422 C C . SER B 1 78 ? -11.599 -15.645 43.551 1.00 5.87 78 SER B C 1
ATOM 1423 O O . SER B 1 78 ? -12.798 -15.377 43.649 1.00 6.79 78 SER B O 1
ATOM 1426 N N . GLY B 1 79 ? -10.946 -15.677 42.387 1.00 7.12 79 GLY B N 1
ATOM 1427 C CA . GLY B 1 79 ? -11.644 -15.677 41.118 1.00 6.44 79 GLY B CA 1
ATOM 1428 C C . GLY B 1 79 ? -11.962 -14.327 40.526 1.00 7.52 79 GLY B C 1
ATOM 1429 O O . GLY B 1 79 ? -12.753 -14.262 39.575 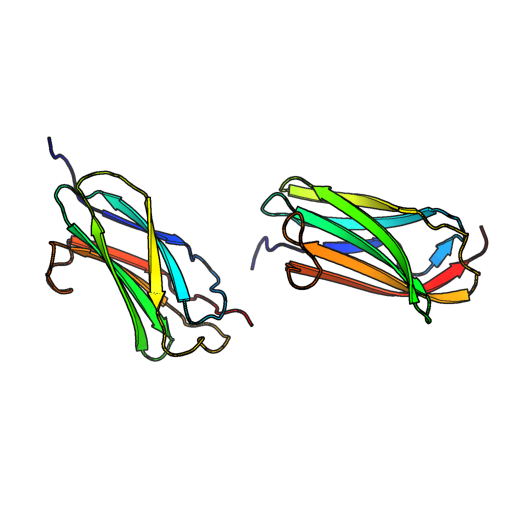1.00 9.49 79 GLY B O 1
ATOM 1430 N N . TYR B 1 80 ? -11.365 -13.255 41.037 1.00 3.97 80 TYR B N 1
ATOM 1431 C CA . TYR B 1 80 ? -11.633 -11.938 40.482 1.00 6.17 80 TYR B CA 1
ATOM 1432 C C . TYR B 1 80 ? -10.855 -11.716 39.189 1.00 8.59 80 TYR B C 1
ATOM 1433 O O . TYR B 1 80 ? -9.875 -12.408 38.883 1.00 6.09 80 TYR B O 1
ATOM 1442 N N . VAL B 1 81 ? -11.307 -10.724 38.423 1.00 2.83 81 VAL B N 1
ATOM 1443 C CA . VAL B 1 81 ? -10.815 -10.487 37.067 1.00 2.84 81 VAL B CA 1
ATOM 1444 C C . VAL B 1 81 ? -10.647 -8.994 36.868 1.00 7.94 81 VAL B C 1
ATOM 1445 O O . VAL B 1 81 ? -11.525 -8.214 37.250 1.00 6.44 81 VAL B O 1
ATOM 1449 N N . VAL B 1 82 ? -9.531 -8.595 36.247 1.00 4.87 82 VAL B N 1
ATOM 1450 C CA . VAL B 1 82 ? -9.360 -7.235 35.744 1.00 4.28 82 VAL B CA 1
ATOM 1451 C C . VAL B 1 82 ? -9.287 -7.307 34.227 1.00 4.10 82 VAL B C 1
ATOM 1452 O O . VAL B 1 82 ? -8.512 -8.097 33.669 1.00 4.57 82 VAL B O 1
ATOM 1456 N N . LYS B 1 83 ? -10.120 -6.510 33.560 1.00 5.54 83 LYS B N 1
ATOM 1457 C CA . LYS B 1 83 ? -10.105 -6.370 32.111 1.00 4.52 83 LYS B CA 1
ATOM 1458 C C . LYS B 1 83 ? -9.641 -4.965 31.764 1.00 4.64 83 LYS B C 1
ATOM 1459 O O . LYS B 1 83 ? -9.922 -4.011 32.492 1.00 7.11 83 LYS B O 1
ATOM 1465 N N . ALA B 1 84 ? -8.944 -4.836 30.638 1.00 3.44 84 ALA B N 1
ATOM 1466 C CA . ALA B 1 84 ? -8.537 -3.515 30.176 1.00 4.00 84 ALA B CA 1
ATOM 1467 C C . ALA B 1 84 ? -8.697 -3.431 28.669 1.00 3.08 84 ALA B C 1
ATOM 1468 O O . ALA B 1 84 ? -8.663 -4.445 27.965 1.00 5.31 84 ALA B O 1
ATOM 1470 N N . SER B 1 85 ? -8.876 -2.211 28.177 1.00 3.18 85 SER B N 1
ATOM 1471 C CA . SER B 1 85 ? -8.970 -2.033 26.738 1.00 5.10 85 SER B CA 1
ATOM 1472 C C . SER B 1 85 ? -8.561 -0.613 26.386 1.00 5.59 85 SER B C 1
ATOM 1473 O O . SER B 1 85 ? -8.599 0.296 27.219 1.00 4.44 85 SER B O 1
ATOM 1476 N N . ILE B 1 86 ? -8.165 -0.442 25.129 1.00 2.92 86 ILE B N 1
ATOM 1477 C CA . ILE B 1 86 ? -7.885 0.876 24.571 1.00 3.50 86 ILE B CA 1
ATOM 1478 C C . ILE B 1 86 ? -8.668 0.965 23.267 1.00 4.37 86 ILE B C 1
ATOM 1479 O O . ILE B 1 86 ? -8.724 -0.000 22.499 1.00 4.11 86 ILE B O 1
ATOM 1484 N N . ARG B 1 87 ? -9.323 2.095 23.042 1.00 4.64 87 ARG B N 1
ATOM 1485 C CA . ARG B 1 87 ? -10.323 2.169 21.984 1.00 2.39 87 ARG B CA 1
ATOM 1486 C C . ARG B 1 87 ? -10.462 3.626 21.576 1.00 6.43 87 ARG B C 1
ATOM 1487 O O . ARG B 1 87 ? -9.964 4.520 22.274 1.00 6.38 87 ARG B O 1
ATOM 1495 N N . PRO B 1 88 ? -11.119 3.904 20.446 1.00 4.65 88 PRO B N 1
ATOM 1496 C CA . PRO B 1 88 ? -11.346 5.303 20.064 1.00 3.91 88 PRO B CA 1
ATOM 1497 C C . PRO B 1 88 ? -12.210 6.022 21.092 1.00 5.86 88 PRO B C 1
ATOM 1498 O O . PRO B 1 88 ? -12.976 5.413 21.836 1.00 5.82 88 PRO B O 1
ATOM 1502 N N A VAL B 1 89 ? -12.072 7.349 21.125 0.55 8.98 89 VAL B N 1
ATOM 1503 N N B VAL B 1 89 ? -12.069 7.351 21.132 0.45 8.95 89 VAL B N 1
ATOM 1504 C CA A VAL B 1 89 ? -12.746 8.128 22.155 0.55 6.68 89 VAL B CA 1
ATOM 1505 C CA B VAL B 1 89 ? -12.747 8.133 22.161 0.45 6.69 89 VAL B CA 1
ATOM 1506 C C A VAL B 1 89 ? -14.257 7.951 22.045 0.55 7.22 89 VAL B C 1
ATOM 1507 C C B VAL B 1 89 ? -14.257 7.970 22.048 0.45 7.21 89 VAL B C 1
ATOM 1508 O O A VAL B 1 89 ? -14.828 7.948 20.946 0.55 7.50 89 VAL B O 1
ATOM 1509 O O B VAL B 1 89 ? -14.830 8.025 20.952 0.45 7.52 89 VAL B O 1
ATOM 1516 N N . GLY B 1 90 ? -14.907 7.752 23.192 1.00 4.42 90 GLY B N 1
ATOM 1517 C CA . GLY B 1 90 ? -16.355 7.708 23.239 1.00 8.30 90 GLY B CA 1
ATOM 1518 C C . GLY B 1 90 ? -16.999 6.461 22.685 1.00 11.31 90 GLY B C 1
ATOM 1519 O O . GLY B 1 90 ? -18.173 6.504 22.312 1.00 9.66 90 GLY B O 1
ATOM 1520 N N . THR B 1 91 ? -16.283 5.337 22.645 1.00 6.17 91 THR B N 1
ATOM 1521 C CA . THR B 1 91 ? -16.800 4.136 22.003 1.00 6.30 91 THR B CA 1
ATOM 1522 C C . THR B 1 91 ? -16.976 3.015 23.020 1.00 5.93 91 THR B C 1
ATOM 1523 O O . THR B 1 91 ? -16.479 3.076 24.148 1.00 6.45 91 THR B O 1
ATOM 1527 N N . ASN B 1 92 ? -17.705 1.986 22.613 1.00 6.40 92 ASN B N 1
ATOM 1528 C CA . ASN B 1 92 ? -17.876 0.814 23.453 1.00 5.83 92 ASN B CA 1
ATOM 1529 C C . ASN B 1 92 ? -16.865 -0.258 23.032 1.00 8.42 92 ASN B C 1
ATOM 1530 O O . ASN B 1 92 ? -16.014 -0.033 22.165 1.00 7.58 92 ASN B O 1
ATOM 1535 N N . TRP B 1 93 ? -16.966 -1.446 23.640 1.00 6.92 93 TRP B N 1
ATOM 1536 C CA . TRP B 1 93 ? -15.963 -2.490 23.453 1.00 6.17 93 TRP B CA 1
ATOM 1537 C C . TRP B 1 93 ? -15.897 -3.005 22.014 1.00 9.77 93 TRP B C 1
ATOM 1538 O O . TRP B 1 93 ? -14.861 -3.543 21.602 1.00 5.78 93 TRP B O 1
ATOM 1549 N N . THR B 1 94 ? -16.974 -2.872 21.238 1.00 6.59 94 THR B N 1
ATOM 1550 C CA . THR B 1 94 ? -16.920 -3.340 19.858 1.00 11.67 94 THR B CA 1
ATOM 1551 C C . THR B 1 94 ? -15.930 -2.536 19.030 1.00 9.37 94 THR B C 1
ATOM 1552 O O . THR B 1 94 ? -15.517 -3.004 17.968 1.00 8.95 94 THR B O 1
ATOM 1556 N N . SER B 1 95 ? -15.527 -1.355 19.496 1.00 6.65 95 SER B N 1
ATOM 1557 C CA . SER B 1 95 ? -14.520 -0.553 18.806 1.00 4.42 95 SER B CA 1
ATOM 1558 C C . SER B 1 95 ? -13.116 -0.760 19.353 1.00 4.97 95 SER B C 1
ATOM 1559 O O . SER B 1 95 ? -12.206 -0.005 18.987 1.00 7.17 95 SER B O 1
ATOM 1562 N N . ASN B 1 96 ? -12.918 -1.757 20.215 1.00 4.85 96 ASN B N 1
ATOM 1563 C CA . ASN B 1 96 ? -11.624 -1.939 20.864 1.00 2.36 96 ASN B CA 1
ATOM 1564 C C . ASN B 1 96 ? -10.512 -2.103 19.834 1.00 9.50 96 ASN B C 1
ATOM 1565 O O . ASN B 1 96 ? -10.671 -2.800 18.829 1.00 9.98 96 ASN 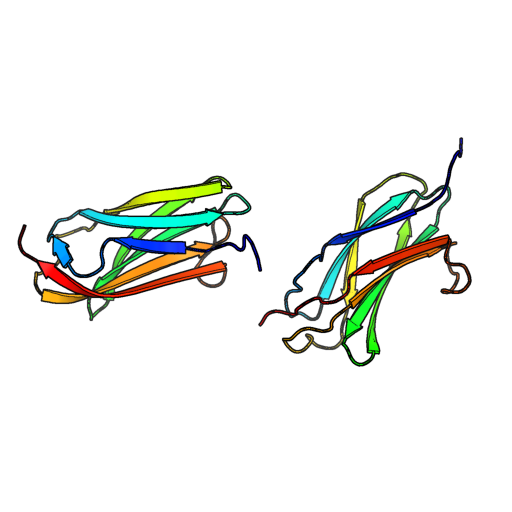B O 1
ATOM 1570 N N . ILE B 1 97 ? -9.377 -1.464 20.108 1.00 5.45 97 ILE B N 1
ATOM 1571 C CA . ILE B 1 97 ? -8.158 -1.659 19.329 1.00 4.14 97 ILE B CA 1
ATOM 1572 C C . ILE B 1 97 ? -7.280 -2.746 19.943 1.00 7.99 97 ILE B C 1
ATOM 1573 O O . ILE B 1 97 ? -6.708 -3.582 19.231 1.00 8.01 97 ILE B O 1
ATOM 1578 N N . ALA B 1 98 ? -7.148 -2.744 21.266 1.00 6.25 98 ALA B N 1
ATOM 1579 C CA . ALA B 1 98 ? -6.369 -3.764 21.949 1.00 10.38 98 ALA B CA 1
ATOM 1580 C C . ALA B 1 98 ? -6.957 -3.972 23.336 1.00 7.16 98 ALA B C 1
ATOM 1581 O O . ALA B 1 98 ? -7.665 -3.110 23.861 1.00 7.17 98 ALA B O 1
ATOM 1583 N N . THR B 1 99 ? -6.690 -5.150 23.908 1.00 6.37 99 THR B N 1
ATOM 1584 C CA . THR B 1 99 ? -7.205 -5.500 25.226 1.00 6.25 99 THR B CA 1
ATOM 1585 C C . THR B 1 99 ? -6.134 -6.223 26.028 1.00 5.89 99 THR B C 1
ATOM 1586 O O . THR B 1 99 ? -5.137 -6.710 25.487 1.00 8.21 99 THR B O 1
ATOM 1590 N N . ASP B 1 100 ? -6.379 -6.319 27.331 1.00 3.54 100 ASP B N 1
ATOM 1591 C CA . ASP B 1 100 ? -5.669 -7.262 28.189 1.00 5.80 100 ASP B CA 1
ATOM 1592 C C . ASP B 1 100 ? -6.646 -7.742 29.250 1.00 4.64 100 ASP B C 1
ATOM 1593 O O . ASP B 1 100 ? -7.699 -7.142 29.461 1.00 5.82 100 ASP B O 1
ATOM 1598 N N . GLN B 1 101 ? -6.297 -8.843 29.907 1.00 5.70 101 GLN B N 1
ATOM 1599 C CA . GLN B 1 101 ? -7.136 -9.392 30.964 1.00 4.29 101 GLN B CA 1
ATOM 1600 C C . GLN B 1 101 ? -6.254 -10.175 31.916 1.00 6.86 101 GLN B C 1
ATOM 1601 O O . GLN B 1 101 ? -5.354 -10.909 31.484 1.00 7.68 101 GLN B O 1
ATOM 1607 N N . VAL B 1 102 ? -6.515 -10.008 33.209 1.00 2.77 102 VAL B N 1
ATOM 1608 C CA . VAL B 1 102 ? -5.830 -10.752 34.258 1.00 3.50 102 VAL B CA 1
ATOM 1609 C C . VAL B 1 102 ? -6.873 -11.547 35.020 1.00 6.61 102 VAL B C 1
ATOM 1610 O O . VAL B 1 102 ? -7.821 -10.975 35.573 1.00 7.27 102 VAL B O 1
ATOM 1614 N N . ASN B 1 103 ? -6.706 -12.860 35.043 1.00 7.19 103 ASN B N 1
ATOM 1615 C CA . ASN B 1 103 ? -7.674 -13.740 35.667 1.00 8.81 103 ASN B CA 1
ATOM 1616 C C . ASN B 1 103 ? -7.123 -14.295 36.972 1.00 6.58 103 ASN B C 1
ATOM 1617 O O . ASN B 1 103 ? -5.918 -14.249 37.236 1.00 8.93 103 ASN B O 1
ATOM 1622 N N . GLY B 1 104 ? -8.035 -14.821 37.786 1.00 6.96 104 GLY B N 1
ATOM 1623 C CA . GLY B 1 104 ? -7.636 -15.589 38.953 1.00 6.38 104 GLY B CA 1
ATOM 1624 C C . GLY B 1 104 ? -7.160 -14.755 40.114 1.00 10.01 104 GLY B C 1
ATOM 1625 O O . GLY B 1 104 ? -6.444 -15.270 40.978 1.00 7.13 104 GLY B O 1
ATOM 1626 N N . LEU B 1 105 ? -7.545 -13.479 40.163 1.00 5.72 105 LEU B N 1
ATOM 1627 C CA . LEU B 1 105 ? -7.096 -12.581 41.219 1.00 6.39 105 LEU B CA 1
ATOM 1628 C C . LEU B 1 105 ? -7.758 -12.912 42.548 1.00 7.45 105 LEU B C 1
ATOM 1629 O O . LEU B 1 105 ? -8.940 -13.268 42.605 1.00 7.79 105 LEU B O 1
ATOM 1634 N N . ASN B 1 106 ? -6.983 -12.786 43.621 1.00 5.34 106 ASN B N 1
ATOM 1635 C CA . ASN B 1 106 ? -7.497 -12.865 44.985 1.00 4.87 106 ASN B CA 1
ATOM 1636 C C . ASN B 1 106 ? -7.779 -11.465 45.488 1.00 7.98 106 ASN B C 1
ATOM 1637 O O . ASN B 1 106 ? -6.941 -10.577 45.333 1.00 7.73 106 ASN B O 1
ATOM 1642 N N . VAL B 1 107 ? -8.922 -11.280 46.127 1.00 4.88 107 VAL B N 1
ATOM 1643 C CA . VAL B 1 107 ? -9.126 -10.109 46.977 1.00 0.74 107 VAL B CA 1
ATOM 1644 C C . VAL B 1 107 ? -8.718 -10.502 48.394 1.00 5.75 107 VAL B C 1
ATOM 1645 O O . VAL B 1 107 ? -9.148 -11.541 48.917 1.00 7.42 107 VAL B O 1
ATOM 1649 N N . ILE B 1 108 ? -7.855 -9.702 49.005 1.00 3.92 108 ILE B N 1
ATOM 1650 C CA . ILE B 1 108 ? -7.226 -10.112 50.260 1.00 5.98 108 ILE B CA 1
ATOM 1651 C C . ILE B 1 108 ? -7.460 -9.041 51.319 1.00 8.53 108 ILE B C 1
ATOM 1652 O O . ILE B 1 108 ? -7.755 -7.878 50.999 1.00 8.79 108 ILE B O 1
ATOM 1657 N N A PRO B 1 109 ? -7.388 -9.430 52.594 0.06 8.36 109 PRO B N 1
ATOM 1658 N N B PRO B 1 109 ? -7.358 -9.408 52.598 0.94 7.96 109 PRO B N 1
ATOM 1659 C CA A PRO B 1 109 ? -7.565 -8.465 53.682 0.06 11.92 109 PRO B CA 1
ATOM 1660 C CA B PRO B 1 109 ? -7.639 -8.433 53.655 0.94 11.55 109 PRO B CA 1
ATOM 1661 C C A PRO B 1 109 ? -6.613 -7.287 53.548 0.06 23.81 109 PRO B C 1
ATOM 1662 C C B PRO B 1 109 ? -6.613 -7.314 53.647 0.94 24.71 109 PRO B C 1
ATOM 1663 O O A PRO B 1 109 ? -5.473 -7.430 53.100 0.06 19.78 109 PRO B O 1
ATOM 1664 O O B PRO B 1 109 ? -5.427 -7.527 53.370 0.94 20.24 109 PRO B O 1
ATOM 1671 N N . ALA B 1 110 ? -7.091 -6.115 53.947 1.00 20.38 110 ALA B N 1
ATOM 1672 C CA . ALA B 1 110 ? -6.277 -4.924 53.922 1.00 42.69 110 ALA B CA 1
ATOM 1673 C C . ALA B 1 110 ? -5.278 -4.987 55.058 1.00 31.78 110 ALA B C 1
ATOM 1674 O O . ALA B 1 110 ? -5.207 -4.075 55.877 1.00 73.29 110 ALA B O 1
#

InterPro domains:
  IPR005084 Carbohydrate binding module family 6 [PF03422] (603-711)
  IPR005084 Carbohydrate binding module family 6 [PS51175] (573-714)
  IPR006584 Cellulose binding, type IV [SM00606] (589-715)
  IPR008979 Galactose-binding-like domain superfamily [SSF49785] (572-712)
  IPR013780 Glycosyl hydrolase, all-beta [G3DSA:2.60.40.1180] (230-317)
  IPR017853 Glycoside hydrolase superfamily [SSF51445] (1-148)
  IPR026444 Secretion system, C-terminal sorting domain [PF18962] (735-809)
  IPR026444 Secretion system, C-terminal sorting domain [TIGR04183] (735-809)
  IPR040527 Porphyranase, beta-sandwich domain 1 [PF18206] (241-344)
  IPR041224 Beta-porphyranase A, C-terminal [PF18040] (353-445)
  IPR059958 Porphyranase-associated domain [PF27624] (458-547)

Organism: NCBI:txid1382345

Nearest PDB structures (foldseek):
  8wae-assembly2_B  TM=9.831E-01  e=1.937E-21  Flammeovirga sp. OC4
  6y5f-assembly1_B  TM=5.599E-01  e=1.057E-02  Orthohantavirus andesense
  6tqu-assembly2_B  TM=4.381E-01  e=6.963E-03  Homo sapiens
  5lk2-assembly1_A  TM=4.946E-01  e=1.084E-01  Orthohantavirus hantanense
  6u7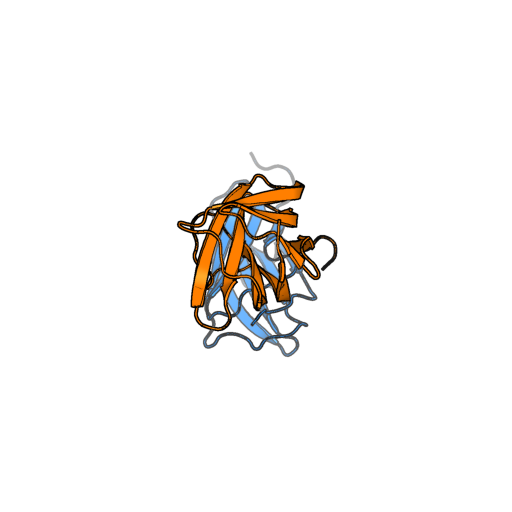m-assembly1_A  TM=4.838E-01  e=4.538E-01  Bos taurus

Sequence (214 aa):
AVIGNESITINSPSSTNVESSDDTKVNVTLAYTANATRDIVAEFWSSTGWLGQAVKTVSAGNNRTETLTINLNNAPATGSSGYVVKASIRPVVGTNWTSNIATDQVNGLNVIPVIGNNESSITINSSPSTNVESDTKVNVTLAYTANATRDIVAEFWSSSTGWLGQAVKTVSSAGNRTETLTINLNNNNAPATGSGYVVKASIRPVVGTNWTSNIATDQVNGLNVIPPA

Foldseek 3Di:
DDDDAKEKDWPPDAAEFEFDQKTKTKMWIAFQAFKKKKKWKAAQVGTFWMFIDTDGGDTDIDMTITGGPGGDDWDWFMKMKMFIAHPPDDPVRTRYIDMHHTYTYDD/DPQAWEKDFPDDQAEFEFDQKTKTKMWIAFQAFKKKKKWKAAPVGTFFMFIDTDGGDTDIDITITGGPGGDDWDWWMKMKMFIAHPPDDPVRTPYIDMHTTYTHDYD

Solvent-accessible surface area: 11408 Å² total; per-residue (Å²): 160,95,163,53,137,24,46,10,66,16,79,52,12,75,60,63,9,132,41,71,56,112,4,88,0,31,0,24,8,28,1,43,41,68,48,11,0,0,0,28,0,71,19,90,130,22,131,70,4,75,19,79,92,76,2,73,53,23,115,98,78,34,71,9,53,0,92,20,152,114,51,12,77,78,35,69,28,15,20,0,58,3,4,0,19,39,75,75,50,84,174,97,44,52,65,24,86,46,92,28,89,45,0,51,4,67,144,127,174,52,70,23,46,5,60,12,77,53,9,86,75,68,10,103,25,67,58,94,2,85,0,33,0,30,6,30,3,94,42,69,41,12,0,8,0,29,0,74,23,98,132,23,129,63,3,95,14,93,94,75,5,75,54,28,119,91,74,31,77,13,44,0,97,16,147,117,54,10,77,72,35,91,28,17,24,0,60,3,4,0,23,43,86,70,44,89,178,95,44,47,70,23,86,43,86,27,97,52,0,51,3,62,104,106

Secondary structure (DSSP, 8-state):
---S--EEEEEE-SSEEESSSEEEEEEEEEESSSEEEEEEEEETTEEEEEEEEEE-SEEEEEEEEEE-SSPPPSEEEEEEEEEEEETT--GGG-SEEEEEEEEEEE-/-TT--EEEEEE-SSEEESSSEEEEEEEEEESSSEEEEEEEE-SSSEEEEEEEEE-SEEEEEEEEEE-SSPPPSEEEEEEEEEEEETT--GGG-SEEEEEEEEEEE--

B-factor: mean 13.77, std 10.8, range [0.68, 73.29]